Protein AF-A0A2K5EJM6-F1 (afdb_monomer_lite)

Secondary structure (DSSP, 8-state):
-EEEE-SSHHHHHHHHHHHHHHHHHHHHHTT--EEEEE--GGGSTTT-SEEEEEEEEETTTTEEEEEEEEEE-TTHHHHHHT-EEE-TTS-EEEPEEEEE-S--HHHHHHHHHHHSB-TTS-EEPPGGGHHHHSSSEE---SSPPPP--SSSSPPPPPPTTPPPPPPPPPTTPPPPP-----PPPP--

InterPro do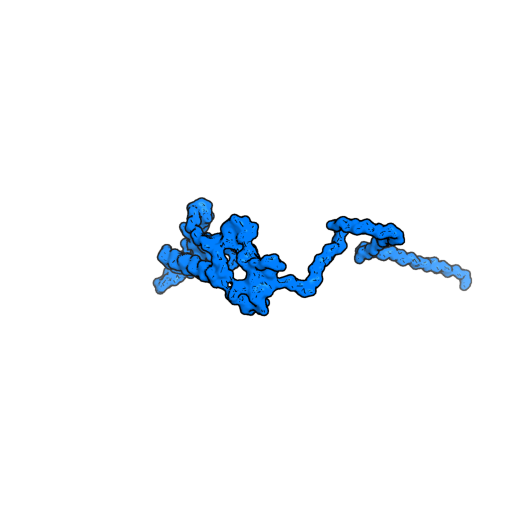mains:
  IPR002314 Aminoacyl-tRNA synthetase, class II (G/ P/ S/T) [PF00587] (10-116)
  IPR002317 Serine-tRNA ligase, type1 [PR00981] (33-46)
  IPR002317 Serine-tRNA ligase, type1 [PR00981] (50-66)
  IPR002317 Serine-tRNA ligase, type1 [PR00981] (68-84)
  IPR002317 Serine-tRNA ligase, type1 [PTHR11778] (1-141)
  IPR006195 Aminoacyl-tRNA synthetase, class II [PS50862] (1-126)
  IPR045864 Class II Aminoacyl-tRNA synthetase/Biotinyl protein ligase (BPL) and lipoyl protein ligase (LPL) [G3DSA:3.30.930.10] (1-144)
  IPR045864 Class II Aminoacyl-tRNA synthetase/Biotinyl protein ligase (BPL) and lipoyl protein ligase (LPL) [SSF55681] (5-138)

Structure (mmCIF, N/CA/C/O backbone):
data_AF-A0A2K5EJM6-F1
#
_entry.id   AF-A0A2K5EJM6-F1
#
loop_
_atom_site.group_PDB
_atom_site.id
_atom_site.type_symbol
_atom_site.label_atom_id
_atom_site.label_alt_id
_atom_site.label_comp_id
_atom_site.label_asym_id
_atom_site.label_entity_id
_atom_site.label_seq_id
_atom_site.pdbx_PDB_ins_code
_atom_site.Cartn_x
_atom_site.Cartn_y
_atom_site.Cartn_z
_atom_site.occupancy
_atom_site.B_iso_or_equiv
_atom_site.auth_seq_id
_atom_site.auth_comp_id
_atom_site.auth_asym_id
_atom_site.auth_atom_id
_atom_site.pdbx_PDB_model_num
ATOM 1 N N . MET A 1 1 ? -0.041 6.341 6.575 1.00 98.44 1 MET A N 1
ATOM 2 C CA . MET A 1 1 ? -1.229 7.049 7.084 1.00 98.44 1 MET A CA 1
ATOM 3 C C . MET A 1 1 ? -1.469 6.609 8.512 1.00 98.44 1 MET A C 1
ATOM 5 O O . MET A 1 1 ? -1.318 5.429 8.820 1.00 98.44 1 MET A O 1
ATOM 9 N N . PHE A 1 2 ? -1.760 7.559 9.389 1.00 98.62 2 PHE A N 1
ATOM 10 C CA . PHE A 1 2 ? -2.061 7.301 10.791 1.00 98.62 2 PHE A CA 1
ATOM 11 C C . PHE A 1 2 ? -3.133 8.292 11.224 1.00 98.62 2 PHE A C 1
ATOM 13 O O . PHE A 1 2 ? -3.035 9.473 10.899 1.00 98.62 2 PHE A O 1
ATOM 20 N N . GLY A 1 3 ? -4.149 7.798 11.916 1.00 98.31 3 GLY A N 1
ATOM 21 C CA . GLY A 1 3 ? -5.315 8.557 12.322 1.00 98.31 3 GLY A CA 1
ATOM 22 C C . GLY A 1 3 ? -5.616 8.344 13.797 1.00 98.31 3 GLY A C 1
ATOM 23 O O . GLY A 1 3 ? -5.518 7.228 14.311 1.00 98.31 3 GLY A O 1
ATOM 24 N N . VAL A 1 4 ? -5.990 9.432 14.462 1.00 98.38 4 VAL A N 1
ATOM 25 C CA . VAL A 1 4 ? -6.517 9.442 15.826 1.00 98.38 4 VAL A CA 1
ATOM 26 C C . VAL A 1 4 ? -7.913 10.033 15.735 1.00 98.38 4 VAL A C 1
ATOM 28 O O . VAL A 1 4 ? -8.078 11.120 15.186 1.00 98.38 4 VAL A O 1
ATOM 31 N N . THR A 1 5 ? -8.912 9.308 16.221 1.00 97.44 5 THR A N 1
ATOM 32 C CA . THR A 1 5 ? -10.316 9.715 16.106 1.00 97.44 5 THR A CA 1
ATOM 33 C C . THR A 1 5 ? -11.062 9.514 17.419 1.00 97.44 5 THR A C 1
ATOM 35 O O . THR A 1 5 ? -10.499 9.013 18.399 1.00 97.44 5 THR A O 1
ATOM 38 N N . GLY A 1 6 ? -12.323 9.945 17.438 1.00 90.56 6 GLY A N 1
ATOM 39 C CA . GLY A 1 6 ? -13.219 9.807 18.578 1.00 90.56 6 GLY A CA 1
ATOM 40 C C . GLY A 1 6 ? -13.368 8.356 19.065 1.00 90.56 6 GLY A C 1
ATOM 41 O O . GLY A 1 6 ? -12.891 7.412 18.434 1.00 90.56 6 GLY A O 1
ATOM 42 N N . PRO A 1 7 ? -14.053 8.157 20.198 1.00 81.69 7 PRO A N 1
ATOM 43 C CA . PRO A 1 7 ? -14.043 6.897 20.938 1.00 81.69 7 PRO A CA 1
ATOM 44 C C . PRO A 1 7 ? -14.982 5.843 20.338 1.00 81.69 7 PRO A C 1
ATOM 46 O O . PRO A 1 7 ? -14.993 4.700 20.782 1.00 81.69 7 PRO A O 1
ATOM 49 N N . GLY A 1 8 ? -15.844 6.214 19.390 1.00 89.94 8 GLY A N 1
ATOM 50 C CA . GLY A 1 8 ? -16.835 5.301 18.843 1.00 89.94 8 GLY A CA 1
ATOM 51 C C . GLY A 1 8 ? -16.253 4.395 17.762 1.00 89.94 8 GLY A C 1
ATOM 52 O O . GLY A 1 8 ? -15.329 4.747 17.022 1.00 89.94 8 GLY A O 1
ATOM 53 N N . LEU A 1 9 ? -16.823 3.192 17.665 1.00 96.38 9 LEU A N 1
ATOM 54 C CA . LEU A 1 9 ? -16.522 2.263 16.574 1.00 96.38 9 LEU A CA 1
ATOM 55 C C . LEU A 1 9 ? -16.943 2.828 15.217 1.00 96.38 9 LEU A C 1
ATOM 57 O O . LEU A 1 9 ? -16.313 2.508 14.216 1.00 96.38 9 LEU A O 1
ATOM 61 N N . GLU A 1 10 ? -17.976 3.669 15.177 1.00 97.62 10 GLU A N 1
ATOM 62 C CA . GLU A 1 10 ? -18.436 4.313 13.948 1.00 97.62 10 GLU A CA 1
ATOM 63 C C . GLU A 1 10 ? -17.338 5.193 13.341 1.00 97.62 10 GLU A C 1
ATOM 65 O O . GLU A 1 10 ? -16.970 4.994 12.185 1.00 97.62 10 GLU A O 1
ATOM 70 N N . GLN A 1 11 ? -16.743 6.090 14.134 1.00 97.31 11 GLN A N 1
ATOM 71 C CA . GLN A 1 11 ? -15.732 7.028 13.644 1.00 97.31 11 GLN A CA 1
ATOM 72 C C . GLN A 1 11 ? -14.454 6.309 13.202 1.00 97.31 11 GLN A C 1
ATOM 74 O O . GLN A 1 11 ? -13.885 6.635 12.162 1.00 97.31 11 GLN A O 1
ATOM 79 N N . SER A 1 12 ? -13.990 5.316 13.969 1.00 98.19 12 SER A N 1
ATOM 80 C CA . SER A 1 12 ? -12.780 4.571 13.602 1.00 98.19 12 SER A CA 1
ATOM 81 C C . SER A 1 12 ? -12.994 3.610 12.436 1.00 98.19 12 SER A C 1
ATOM 83 O O . SER A 1 12 ? -12.063 3.389 11.665 1.00 98.19 12 SER A O 1
ATOM 85 N N . SER A 1 13 ? -14.205 3.076 12.258 1.00 98.50 13 SER A N 1
ATOM 86 C CA . SER A 1 13 ? -14.537 2.267 11.080 1.00 98.50 13 SER A CA 1
ATOM 87 C C . SER A 1 13 ? -14.656 3.131 9.827 1.00 98.50 13 SER A C 1
ATOM 89 O O . SER A 1 13 ? -14.076 2.772 8.811 1.00 98.50 13 SER A O 1
ATOM 91 N N . GLN A 1 14 ? -15.306 4.297 9.904 1.00 98.50 14 GLN A N 1
ATOM 92 C CA . GLN A 1 14 ? -15.360 5.254 8.789 1.00 98.50 14 GLN A CA 1
ATOM 93 C C . GLN A 1 14 ? -13.957 5.704 8.362 1.00 98.50 14 GLN A C 1
ATOM 95 O O . GLN A 1 14 ? -13.653 5.711 7.174 1.00 98.50 14 GLN A O 1
ATOM 100 N N . LEU A 1 15 ? -13.075 5.995 9.323 1.00 98.69 15 LEU A N 1
ATOM 101 C CA . LEU A 1 15 ? -11.692 6.371 9.030 1.00 98.69 15 LEU A CA 1
ATOM 102 C C . LEU A 1 15 ? -10.876 5.218 8.419 1.00 98.69 15 LEU A C 1
ATOM 104 O O . LEU A 1 15 ? -9.991 5.456 7.600 1.00 98.69 15 LEU A O 1
ATOM 108 N N . LEU A 1 16 ? -11.155 3.966 8.801 1.00 98.81 16 LEU A N 1
ATOM 109 C CA . LEU A 1 16 ? -10.538 2.801 8.162 1.00 98.81 16 LEU A CA 1
ATOM 110 C C . LEU A 1 16 ? -10.981 2.669 6.699 1.00 98.81 16 LEU A C 1
ATOM 112 O O . LEU A 1 16 ? -10.129 2.430 5.846 1.00 98.81 16 LEU A O 1
ATOM 116 N N . GLU A 1 17 ? -12.273 2.844 6.416 1.00 98.69 17 GLU A N 1
ATOM 117 C CA . GLU A 1 17 ? -12.807 2.822 5.047 1.00 98.69 17 GLU A CA 1
ATOM 118 C C . GLU A 1 17 ? -12.232 3.964 4.195 1.00 98.69 17 GLU A C 1
ATOM 120 O O . GLU A 1 17 ? -11.842 3.737 3.053 1.00 98.69 17 GLU A O 1
ATOM 125 N N . GLU A 1 18 ? -12.085 5.167 4.760 1.00 98.81 18 GLU A N 1
ATOM 126 C CA . GLU A 1 18 ? -11.417 6.298 4.096 1.00 98.81 18 GLU A CA 1
ATOM 127 C C . GLU A 1 18 ? -9.947 5.980 3.778 1.00 98.81 18 GLU A C 1
ATOM 129 O O . GLU A 1 18 ? -9.464 6.198 2.669 1.00 98.81 18 GLU A O 1
ATOM 134 N N . PHE A 1 19 ? -9.206 5.411 4.731 1.00 98.88 19 PHE A N 1
ATOM 135 C CA . PHE A 1 19 ? -7.817 5.021 4.481 1.00 98.88 19 PHE A CA 1
ATOM 136 C C . PHE A 1 19 ? -7.708 3.918 3.427 1.00 98.88 19 PHE A C 1
ATOM 138 O O . PHE A 1 19 ? -6.771 3.938 2.626 1.00 98.88 19 PHE A O 1
ATOM 145 N N . LEU A 1 20 ? -8.644 2.970 3.416 1.00 98.81 20 LEU A N 1
ATOM 146 C CA . LEU A 1 20 ? -8.704 1.928 2.400 1.00 98.81 20 LEU A CA 1
ATOM 147 C C . LEU A 1 20 ? -9.007 2.521 1.016 1.00 98.81 20 LEU A C 1
ATOM 149 O O . LEU A 1 20 ? -8.331 2.161 0.050 1.00 98.81 20 LEU A O 1
ATOM 153 N N . SER A 1 21 ? -9.953 3.460 0.911 1.00 98.81 21 SER A N 1
ATOM 154 C CA . SER A 1 21 ? -10.275 4.109 -0.364 1.00 98.81 21 SER A CA 1
ATOM 155 C C . SER A 1 21 ? -9.079 4.883 -0.916 1.00 98.81 21 SER A C 1
ATOM 157 O O . SER A 1 21 ? -8.743 4.714 -2.085 1.00 98.81 21 SER A O 1
ATOM 159 N N . LEU A 1 22 ? -8.347 5.613 -0.068 1.00 98.81 22 LEU A N 1
ATOM 160 C CA . LEU A 1 22 ? -7.114 6.305 -0.463 1.00 98.81 22 LEU A CA 1
ATOM 161 C C . LEU A 1 22 ? -6.033 5.337 -0.971 1.00 98.81 22 LEU A C 1
ATOM 163 O O . LEU A 1 22 ? -5.337 5.634 -1.942 1.00 98.81 22 LEU A O 1
ATOM 167 N N . GLN A 1 23 ? -5.880 4.159 -0.354 1.00 98.81 23 GLN A N 1
ATOM 168 C CA . GLN A 1 23 ? -4.957 3.134 -0.862 1.00 98.81 23 GLN A CA 1
ATOM 169 C C . GLN A 1 23 ? -5.371 2.639 -2.250 1.00 98.81 23 GLN A C 1
ATOM 171 O O . GLN A 1 23 ? -4.523 2.488 -3.133 1.00 98.81 23 GLN A O 1
ATOM 176 N N . MET A 1 24 ? -6.666 2.388 -2.445 1.00 98.75 24 MET A N 1
ATOM 177 C CA . MET A 1 24 ? -7.208 1.960 -3.733 1.00 98.75 24 MET A CA 1
ATOM 178 C C . MET A 1 24 ? -7.034 3.040 -4.803 1.00 98.75 24 MET A C 1
ATOM 180 O O . MET A 1 24 ? -6.647 2.710 -5.923 1.00 98.75 24 MET A O 1
ATOM 184 N N . GLU A 1 25 ? -7.265 4.309 -4.467 1.00 98.75 25 GLU A N 1
ATOM 185 C CA . GLU A 1 25 ? -7.045 5.457 -5.353 1.00 98.75 25 GLU A CA 1
ATOM 186 C C . GLU A 1 25 ? -5.583 5.530 -5.800 1.00 98.75 25 GLU A C 1
ATOM 188 O O . GLU A 1 25 ? -5.318 5.470 -7.000 1.00 98.75 25 GLU A O 1
ATOM 193 N N . ILE A 1 26 ? -4.628 5.511 -4.861 1.00 98.62 26 ILE A N 1
ATOM 194 C CA . ILE A 1 26 ? -3.186 5.527 -5.169 1.00 98.62 26 ILE A CA 1
ATOM 195 C C . ILE A 1 26 ? -2.815 4.396 -6.138 1.00 98.62 26 ILE A C 1
ATOM 197 O O . ILE A 1 26 ? -2.137 4.621 -7.140 1.00 98.62 26 ILE A O 1
ATOM 201 N N . LEU A 1 27 ? -3.241 3.161 -5.859 1.00 98.69 27 LEU A N 1
ATOM 202 C CA . LEU A 1 27 ? -2.894 2.009 -6.699 1.00 98.69 27 LEU A CA 1
ATOM 203 C C . LEU A 1 27 ? -3.577 2.059 -8.074 1.00 98.69 27 LEU A C 1
ATOM 205 O O . LEU A 1 27 ? -2.985 1.622 -9.065 1.00 98.69 27 LEU A O 1
ATOM 209 N N . THR A 1 28 ? -4.786 2.618 -8.139 1.00 98.69 28 THR A N 1
ATOM 210 C CA . THR A 1 28 ? -5.533 2.824 -9.388 1.00 98.69 28 THR A CA 1
ATOM 211 C C . THR A 1 28 ? -4.864 3.884 -10.257 1.00 98.69 28 THR A C 1
ATOM 213 O O . THR A 1 28 ? -4.663 3.655 -11.448 1.00 98.69 28 THR A O 1
ATOM 216 N N . GLU A 1 29 ? -4.447 5.009 -9.674 1.00 98.44 29 GLU A N 1
ATOM 217 C CA . GLU A 1 29 ? -3.727 6.079 -10.378 1.00 98.44 29 GLU A CA 1
ATOM 218 C C . GLU A 1 29 ? -2.352 5.626 -10.889 1.00 98.44 29 GLU A C 1
ATOM 220 O O . GLU A 1 29 ? -1.897 6.058 -11.951 1.00 98.44 29 GLU A O 1
ATOM 225 N N . LEU A 1 30 ? -1.707 4.699 -10.174 1.00 98.62 30 LEU A N 1
ATOM 226 C CA . LEU A 1 30 ? -0.485 4.029 -10.628 1.00 98.62 30 LEU A CA 1
ATOM 227 C C . LEU A 1 30 ? -0.728 2.996 -11.743 1.00 98.62 30 LEU A C 1
ATOM 229 O O . LEU A 1 30 ? 0.238 2.450 -12.280 1.00 98.62 30 LEU A O 1
ATOM 233 N N . GLY A 1 31 ? -1.986 2.718 -12.097 1.00 98.38 31 GLY A N 1
ATOM 234 C CA . GLY A 1 31 ? -2.356 1.767 -13.145 1.00 98.38 31 GLY A CA 1
ATOM 235 C C . GLY A 1 31 ? -2.062 0.310 -12.784 1.00 98.38 31 GLY A C 1
ATOM 236 O O . GLY A 1 31 ? -1.815 -0.505 -13.674 1.00 98.38 31 GLY A O 1
ATOM 237 N N . LEU A 1 32 ? -2.039 -0.032 -11.492 1.00 98.62 32 LEU A N 1
ATOM 238 C CA . LEU A 1 32 ? -1.740 -1.389 -11.039 1.00 98.62 32 LEU A CA 1
ATOM 239 C C . LEU A 1 32 ? -3.003 -2.252 -10.989 1.00 98.62 32 LEU A C 1
ATOM 241 O O . LEU A 1 32 ? -4.073 -1.810 -10.583 1.00 98.62 32 LEU A O 1
ATOM 245 N N . HIS A 1 33 ? -2.862 -3.528 -11.344 1.00 98.69 33 HIS A N 1
ATOM 246 C CA . HIS A 1 33 ? -3.899 -4.521 -11.087 1.00 98.69 33 HIS A CA 1
ATOM 247 C C . HIS A 1 33 ? -3.768 -5.031 -9.649 1.00 98.69 33 HIS A C 1
ATOM 249 O O . HIS A 1 33 ? -2.712 -5.540 -9.272 1.00 98.69 33 HIS A O 1
ATOM 255 N N . PHE A 1 34 ? -4.823 -4.912 -8.845 1.00 98.81 34 PHE A N 1
ATOM 256 C CA . PHE A 1 34 ? -4.805 -5.308 -7.438 1.00 98.81 34 PHE A CA 1
ATOM 257 C C . PHE A 1 34 ? -6.127 -5.933 -6.982 1.00 98.81 34 PHE A C 1
ATOM 259 O O . PHE A 1 34 ? -7.138 -5.877 -7.685 1.00 98.81 34 PHE A O 1
ATOM 266 N N . ARG A 1 35 ? -6.105 -6.536 -5.791 1.00 98.75 35 ARG A N 1
ATOM 267 C CA . ARG A 1 35 ? -7.277 -7.076 -5.091 1.00 98.75 35 ARG A CA 1
ATOM 268 C C . ARG A 1 35 ? -7.265 -6.663 -3.623 1.00 98.75 35 ARG A C 1
ATOM 270 O O . ARG A 1 35 ? -6.202 -6.640 -3.008 1.00 98.75 35 ARG A O 1
ATOM 277 N N . VAL A 1 36 ? -8.444 -6.376 -3.081 1.00 98.81 36 VAL A N 1
ATOM 278 C CA . VAL A 1 36 ? -8.648 -6.061 -1.661 1.00 98.81 36 VAL A CA 1
ATOM 279 C C . VAL A 1 36 ? -9.024 -7.339 -0.917 1.00 98.81 36 VAL A C 1
ATOM 281 O O . VAL A 1 36 ? -9.826 -8.133 -1.415 1.00 98.81 36 VAL A O 1
ATOM 284 N N . LEU A 1 37 ? -8.438 -7.539 0.259 1.00 98.75 37 LEU A N 1
ATOM 285 C CA . LEU A 1 37 ? -8.654 -8.696 1.118 1.00 98.75 37 LEU A CA 1
ATOM 286 C C . LEU A 1 37 ? -9.131 -8.245 2.496 1.00 98.75 37 LEU A C 1
ATOM 288 O O . LEU A 1 37 ? -8.527 -7.373 3.116 1.00 98.75 37 LEU A O 1
ATOM 292 N N . ASP A 1 38 ? -10.186 -8.889 2.982 1.00 98.75 38 ASP A N 1
ATOM 293 C CA . ASP A 1 38 ? -10.604 -8.819 4.377 1.00 98.75 38 ASP A CA 1
ATOM 294 C C . ASP A 1 38 ? -9.914 -9.938 5.160 1.00 98.75 38 ASP A C 1
ATOM 296 O O . ASP A 1 38 ? -10.097 -11.123 4.857 1.00 98.75 38 ASP A O 1
ATOM 300 N N . MET A 1 39 ? -9.056 -9.568 6.110 1.00 98.69 39 MET A N 1
ATOM 301 C CA . MET A 1 39 ? -8.110 -10.512 6.698 1.00 98.69 39 MET A CA 1
ATOM 302 C C . MET A 1 39 ? -8.772 -11.411 7.753 1.00 98.69 39 MET A C 1
ATOM 304 O O . MET A 1 39 ? -9.543 -10.930 8.588 1.00 98.69 39 MET A O 1
ATOM 308 N N . PRO A 1 40 ? -8.460 -12.723 7.768 1.00 98.56 40 PRO A N 1
ATOM 309 C CA . PRO A 1 40 ? -9.032 -13.649 8.736 1.00 98.56 40 PRO A CA 1
ATOM 310 C C . PRO A 1 40 ? -8.502 -13.377 10.146 1.00 98.56 40 PRO A C 1
ATOM 312 O O . PRO A 1 40 ? -7.442 -12.784 10.339 1.00 98.56 40 PRO A O 1
ATOM 315 N N . THR A 1 41 ? -9.201 -13.908 11.149 1.00 98.19 41 THR A N 1
ATOM 316 C CA . THR A 1 41 ? -8.881 -13.717 12.576 1.00 98.19 41 THR A CA 1
ATOM 317 C C . THR A 1 41 ? -7.437 -14.072 12.947 1.00 98.19 41 THR A C 1
ATOM 319 O O . THR A 1 41 ? -6.853 -13.435 13.817 1.00 98.19 41 THR A O 1
ATOM 322 N N . GLN A 1 42 ? -6.843 -15.058 12.272 1.00 98.38 42 GLN A N 1
ATOM 323 C CA . GLN A 1 42 ? -5.467 -15.520 12.494 1.00 98.38 42 GLN A CA 1
ATOM 324 C C . GLN A 1 42 ? -4.402 -14.517 12.013 1.00 98.38 42 GLN A C 1
ATOM 326 O O . GLN A 1 42 ? -3.275 -14.557 12.497 1.00 98.38 42 GLN A O 1
ATOM 331 N N . GLU A 1 43 ? -4.765 -13.598 11.115 1.00 98.31 43 GLU A N 1
ATOM 332 C CA . GLU A 1 43 ? -3.867 -12.621 10.479 1.00 98.31 43 GLU A CA 1
ATOM 333 C C . GLU A 1 43 ? -4.081 -11.184 10.993 1.00 98.31 43 GLU A C 1
ATOM 335 O O . GLU A 1 43 ? -3.450 -10.241 10.512 1.00 98.31 43 GLU A O 1
ATOM 340 N N . LEU A 1 44 ? -4.954 -10.987 11.989 1.00 97.75 44 LEU A N 1
ATOM 341 C CA . LEU A 1 44 ? -5.166 -9.673 12.615 1.00 97.75 44 LEU A CA 1
ATOM 342 C C . LEU A 1 44 ? -3.982 -9.246 13.499 1.00 97.75 44 LEU A C 1
ATOM 344 O O . LEU A 1 44 ? -3.752 -8.058 13.731 1.00 97.75 44 LEU A O 1
ATOM 348 N N . GLY A 1 45 ? -3.212 -10.213 13.999 1.00 97.00 45 GLY A N 1
ATOM 349 C CA . GLY A 1 45 ? -2.209 -9.969 15.028 1.00 97.00 45 GL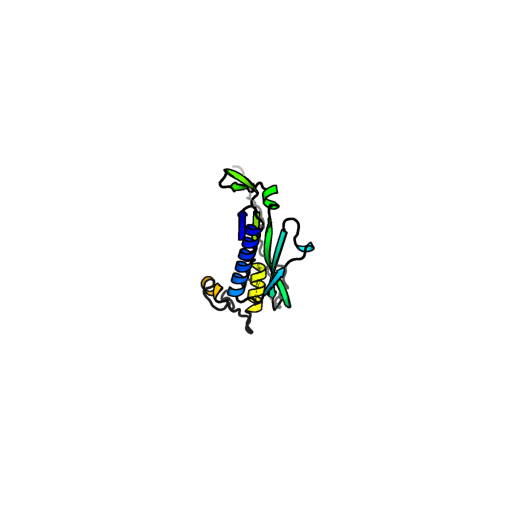Y A CA 1
ATOM 350 C C . GLY A 1 45 ? -2.843 -9.562 16.363 1.00 97.00 45 GLY A C 1
ATOM 351 O O . GLY A 1 45 ? -4.009 -9.833 16.632 1.00 97.00 45 GLY A O 1
ATOM 352 N N . LEU A 1 46 ? -2.053 -8.930 17.234 1.00 97.69 46 LEU A N 1
ATOM 353 C CA . LEU A 1 46 ? -2.519 -8.511 18.562 1.00 97.69 46 LEU A CA 1
ATOM 354 C C . LEU A 1 46 ? -3.378 -7.233 18.577 1.00 97.69 46 LEU A C 1
ATOM 356 O O . LEU A 1 46 ? -4.331 -7.205 19.352 1.00 97.69 46 LEU A O 1
ATOM 360 N N . PRO A 1 47 ? -3.046 -6.158 17.829 1.00 97.75 47 PRO A N 1
ATOM 361 C CA . PRO A 1 47 ? -3.707 -4.873 18.037 1.00 97.75 47 PRO A CA 1
ATOM 362 C C . PRO A 1 47 ? -4.944 -4.643 17.161 1.00 97.75 47 PRO A C 1
ATOM 364 O O . PRO A 1 47 ? -5.711 -3.740 17.475 1.00 97.75 47 PRO A O 1
ATOM 367 N N . ALA A 1 48 ? -5.123 -5.375 16.056 1.00 98.44 48 ALA A N 1
ATOM 368 C CA . ALA A 1 48 ? -6.149 -5.044 15.072 1.00 98.44 48 ALA A CA 1
ATOM 369 C C . ALA A 1 48 ? -7.516 -5.636 15.439 1.00 98.44 48 ALA A C 1
ATOM 371 O O . ALA A 1 48 ? -7.659 -6.840 15.638 1.00 98.44 48 ALA A O 1
ATOM 372 N N . TYR A 1 49 ? -8.534 -4.780 15.452 1.00 98.31 49 TYR A N 1
ATOM 373 C CA . TYR A 1 49 ? -9.942 -5.167 15.507 1.00 98.31 49 TYR A CA 1
ATOM 374 C C . TYR A 1 49 ? -10.465 -5.581 14.122 1.00 98.31 49 TYR A C 1
ATOM 376 O O . TYR A 1 49 ? -11.184 -6.568 13.990 1.00 98.31 49 TYR A O 1
ATOM 384 N N . ARG A 1 50 ? -10.070 -4.843 13.075 1.00 98.62 50 ARG A N 1
ATOM 385 C CA . ARG A 1 50 ? -10.337 -5.162 11.664 1.00 98.62 50 ARG A CA 1
ATOM 386 C C . ARG A 1 50 ? -9.129 -4.775 10.821 1.00 98.62 50 ARG A C 1
ATOM 388 O O . ARG A 1 50 ? -8.508 -3.744 11.096 1.00 98.62 50 ARG A O 1
ATOM 395 N N . LYS A 1 51 ? -8.805 -5.590 9.815 1.00 98.81 51 LYS A N 1
ATOM 396 C CA . LYS A 1 51 ? -7.655 -5.390 8.933 1.00 98.81 51 LYS A CA 1
ATOM 397 C C . LYS A 1 51 ? -8.021 -5.688 7.485 1.00 98.81 51 LYS A C 1
ATOM 399 O O . LYS A 1 51 ? -8.587 -6.740 7.201 1.00 98.81 51 LYS A O 1
ATOM 404 N N . PHE A 1 52 ? -7.638 -4.777 6.600 1.00 98.88 52 PHE A N 1
ATOM 405 C CA . PHE A 1 52 ? -7.719 -4.947 5.158 1.00 98.88 52 PHE A CA 1
ATOM 406 C C . PHE A 1 52 ? -6.320 -4.898 4.564 1.00 98.88 52 PHE A C 1
ATOM 408 O O . PHE A 1 52 ? -5.543 -4.002 4.898 1.00 98.88 52 PHE A O 1
ATOM 415 N N . ASP A 1 53 ? -6.022 -5.828 3.665 1.00 98.75 53 ASP A N 1
ATOM 416 C CA . ASP A 1 53 ? -4.787 -5.812 2.886 1.00 98.75 53 ASP A CA 1
ATOM 417 C C . ASP A 1 53 ? -5.113 -5.611 1.409 1.00 98.75 53 ASP A C 1
ATOM 419 O O . ASP A 1 53 ? -6.146 -6.070 0.916 1.00 98.75 53 ASP A O 1
ATOM 423 N N . ILE A 1 54 ? -4.210 -4.952 0.685 1.00 98.81 54 ILE A N 1
ATOM 424 C CA . ILE A 1 54 ? -4.268 -4.902 -0.775 1.00 98.81 54 ILE A CA 1
ATOM 425 C C . ILE A 1 54 ? -3.056 -5.619 -1.334 1.00 98.81 54 ILE A C 1
ATOM 427 O O . ILE A 1 54 ? -1.909 -5.318 -0.991 1.00 98.81 54 ILE A O 1
ATOM 431 N N . GLU A 1 55 ? -3.310 -6.549 -2.246 1.00 98.88 55 GLU A N 1
ATOM 432 C CA . GLU A 1 55 ? -2.262 -7.217 -2.999 1.00 98.88 55 GLU A CA 1
ATOM 433 C C . GLU A 1 55 ? -2.264 -6.753 -4.450 1.00 98.88 55 GLU A C 1
ATOM 435 O O . GLU A 1 55 ? -3.301 -6.778 -5.113 1.00 98.88 55 GLU A O 1
ATOM 440 N N . ALA A 1 56 ? -1.089 -6.391 -4.962 1.00 98.81 56 ALA A N 1
ATOM 441 C CA . ALA A 1 56 ? -0.893 -6.064 -6.368 1.00 98.81 56 ALA A CA 1
ATOM 442 C C . ALA A 1 56 ? -0.405 -7.293 -7.142 1.00 98.81 56 ALA A C 1
ATOM 444 O O . ALA A 1 56 ? 0.370 -8.106 -6.628 1.00 98.81 56 ALA A O 1
ATOM 445 N N . TRP A 1 57 ? -0.853 -7.428 -8.385 1.00 98.81 57 TRP A N 1
ATOM 446 C CA . TRP A 1 57 ? -0.356 -8.428 -9.317 1.00 98.81 57 TRP A CA 1
ATOM 447 C C . TRP A 1 57 ? 1.085 -8.105 -9.728 1.00 98.81 57 TRP A C 1
ATOM 449 O O . TRP A 1 57 ? 1.408 -6.967 -10.066 1.00 98.81 57 TRP A O 1
ATOM 459 N N . MET A 1 58 ? 1.950 -9.117 -9.705 1.00 98.62 58 MET A N 1
ATOM 460 C CA . MET A 1 58 ? 3.366 -9.007 -10.055 1.00 98.62 58 MET A CA 1
ATOM 461 C C . MET A 1 58 ? 3.667 -10.031 -11.165 1.00 98.62 58 MET A C 1
ATOM 463 O O . MET A 1 58 ? 3.828 -11.218 -10.855 1.00 98.62 58 MET A O 1
ATOM 467 N N . PRO A 1 59 ? 3.658 -9.629 -12.456 1.00 98.44 59 PRO A N 1
ATOM 468 C CA . PRO A 1 59 ? 3.765 -10.550 -13.592 1.00 98.44 59 PRO A CA 1
ATOM 469 C C . PRO A 1 59 ? 5.006 -11.449 -13.595 1.00 98.44 59 PRO A C 1
ATOM 471 O O . PRO A 1 59 ? 4.887 -12.647 -13.841 1.00 98.44 59 PRO A O 1
ATOM 474 N N . GLY A 1 60 ? 6.183 -10.893 -13.306 1.00 97.69 60 GLY A N 1
ATOM 475 C CA . GLY A 1 60 ? 7.445 -11.636 -13.239 1.00 97.69 60 GLY A CA 1
ATOM 476 C C . GLY A 1 60 ? 7.492 -12.580 -12.038 1.00 97.69 60 GLY A C 1
ATOM 477 O O . GLY A 1 60 ? 8.005 -13.695 -12.141 1.00 97.69 60 GLY A O 1
ATOM 478 N N . ARG A 1 61 ? 6.877 -12.183 -10.918 1.00 97.44 61 ARG A N 1
ATOM 479 C CA . ARG A 1 61 ? 6.666 -13.062 -9.756 1.00 97.44 61 ARG A CA 1
ATOM 480 C C . ARG A 1 61 ? 5.592 -14.135 -9.997 1.00 97.44 61 ARG A C 1
ATOM 482 O O . ARG A 1 61 ? 5.594 -15.149 -9.297 1.00 97.44 61 ARG A O 1
ATOM 489 N N . GLY A 1 62 ? 4.661 -13.905 -10.924 1.00 98.00 62 GLY A N 1
ATOM 490 C CA . GLY A 1 62 ? 3.567 -14.813 -11.285 1.00 98.00 62 GLY A CA 1
ATOM 491 C C . GLY A 1 62 ? 2.462 -14.951 -10.231 1.00 98.00 62 GLY A C 1
ATOM 492 O O . GLY A 1 62 ? 1.757 -15.959 -10.213 1.00 98.00 62 GLY A O 1
ATOM 493 N N . ARG A 1 63 ? 2.328 -13.989 -9.309 1.00 98.44 63 ARG A N 1
ATOM 494 C CA . ARG A 1 63 ? 1.300 -14.003 -8.252 1.00 98.44 63 ARG A CA 1
ATOM 495 C C . ARG A 1 63 ? 1.018 -12.608 -7.707 1.00 98.44 63 ARG A C 1
ATOM 497 O O . ARG A 1 63 ? 1.822 -11.696 -7.873 1.00 98.44 63 ARG A O 1
ATOM 504 N N . PHE A 1 64 ? -0.093 -12.487 -6.988 1.00 98.75 64 PHE A N 1
ATOM 505 C CA . PHE A 1 64 ? -0.359 -11.343 -6.124 1.00 98.75 64 PHE A CA 1
ATOM 506 C C . PHE A 1 64 ? 0.636 -11.292 -4.954 1.00 98.75 64 PHE A C 1
ATOM 508 O O . PHE A 1 64 ? 1.094 -12.330 -4.458 1.00 98.75 64 PHE A O 1
ATOM 515 N N . GLY A 1 65 ? 0.993 -10.080 -4.536 1.00 98.25 65 GLY A N 1
ATOM 516 C CA . GLY A 1 65 ? 1.748 -9.827 -3.315 1.00 98.25 65 GLY A CA 1
ATOM 517 C C . GLY A 1 65 ? 1.243 -8.573 -2.613 1.00 98.25 65 GLY A C 1
ATOM 518 O O . GLY A 1 65 ? 1.029 -7.550 -3.258 1.00 98.25 65 GLY A O 1
ATOM 519 N N . GLU A 1 66 ? 1.063 -8.662 -1.297 1.00 98.56 66 GLU A N 1
ATOM 520 C CA . GLU A 1 66 ? 0.643 -7.554 -0.429 1.00 98.56 66 GLU A CA 1
ATOM 521 C C . GLU A 1 66 ? 1.519 -6.313 -0.645 1.00 98.56 66 GLU A C 1
ATOM 523 O O . GLU A 1 66 ? 2.740 -6.380 -0.525 1.00 98.56 66 GLU A O 1
ATOM 528 N N . VAL A 1 67 ? 0.910 -5.173 -0.946 1.00 98.62 67 VAL A N 1
ATOM 529 C CA . VAL A 1 67 ? 1.589 -3.874 -1.096 1.00 98.62 67 VAL A CA 1
ATOM 530 C C . VAL A 1 67 ? 1.185 -2.885 -0.010 1.00 98.62 67 VAL A C 1
ATOM 532 O O . VAL A 1 67 ? 1.951 -1.965 0.282 1.00 98.62 67 VAL A O 1
ATOM 535 N N . THR A 1 68 ? 0.019 -3.081 0.604 1.00 98.69 68 THR A N 1
ATOM 536 C CA . THR A 1 68 ? -0.477 -2.249 1.694 1.00 98.69 68 THR A CA 1
ATOM 537 C C . THR A 1 68 ? -1.266 -3.079 2.702 1.00 98.69 68 THR A C 1
ATOM 539 O O . THR A 1 68 ? -1.872 -4.092 2.360 1.00 98.69 68 THR A O 1
ATOM 542 N N . SER A 1 69 ? -1.299 -2.581 3.935 1.00 98.56 69 SER A N 1
ATOM 543 C CA . SER A 1 69 ? -2.225 -2.998 4.987 1.00 98.56 69 SER A CA 1
ATOM 544 C C . SER A 1 69 ? -2.886 -1.770 5.612 1.00 98.56 69 SER A C 1
ATOM 546 O O . SER A 1 69 ? -2.302 -0.676 5.612 1.00 98.56 69 SER A O 1
ATOM 548 N N . ALA A 1 70 ? -4.105 -1.940 6.112 1.00 98.81 70 ALA A N 1
ATOM 549 C CA . ALA A 1 70 ? -4.891 -0.955 6.845 1.00 98.81 70 ALA A CA 1
ATOM 550 C C . ALA A 1 70 ? -5.547 -1.633 8.053 1.00 98.81 70 ALA A C 1
ATOM 552 O O . ALA A 1 70 ? -6.061 -2.744 7.945 1.00 98.81 70 ALA A O 1
ATOM 553 N N . SER A 1 71 ? -5.489 -1.018 9.231 1.00 98.75 71 SER A N 1
ATOM 554 C CA . SER A 1 71 ? -5.949 -1.623 10.484 1.00 98.75 71 SER A CA 1
ATOM 555 C C . SER A 1 71 ? -6.596 -0.600 11.407 1.00 98.75 71 SER A C 1
ATOM 557 O O . SER A 1 71 ? -6.011 0.445 11.705 1.00 98.75 71 SER A O 1
ATOM 559 N N . ASN A 1 72 ? -7.780 -0.946 11.911 1.00 98.75 72 ASN A N 1
ATOM 560 C CA . ASN A 1 72 ? -8.412 -0.264 13.035 1.00 98.75 72 ASN A CA 1
ATOM 561 C C . ASN A 1 72 ? -7.998 -0.977 14.324 1.00 98.75 72 ASN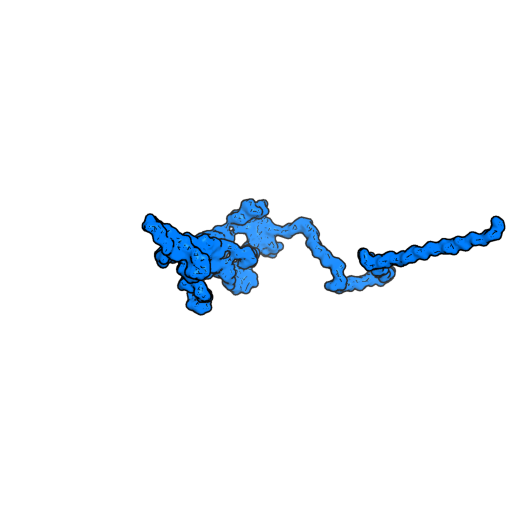 A C 1
ATOM 563 O O . ASN A 1 72 ? -8.264 -2.169 14.482 1.00 98.75 72 ASN A O 1
ATOM 567 N N . CYS A 1 73 ? -7.342 -0.255 15.229 1.00 98.56 73 CYS A N 1
ATOM 568 C CA . CYS A 1 73 ? -6.847 -0.788 16.496 1.00 98.56 73 CYS A CA 1
ATOM 569 C C . CYS A 1 73 ? -7.730 -0.406 17.691 1.00 98.56 73 CYS A C 1
ATOM 571 O O . CYS A 1 73 ? -7.324 -0.649 18.829 1.00 98.56 73 CYS A O 1
ATOM 573 N N . THR A 1 74 ? -8.880 0.235 17.439 1.00 98.44 74 THR A N 1
ATOM 574 C CA . THR A 1 74 ? -9.776 0.791 18.463 1.00 98.44 74 THR A CA 1
ATOM 575 C C . THR A 1 74 ? -8.965 1.487 19.560 1.00 98.44 74 THR A C 1
ATOM 577 O O . THR A 1 74 ? -8.063 2.271 19.260 1.00 98.44 74 THR A O 1
ATOM 580 N N . ASP A 1 75 ? -9.243 1.201 20.826 1.00 98.12 75 ASP A N 1
ATOM 581 C CA . ASP A 1 75 ? -8.529 1.724 21.978 1.00 98.12 75 ASP A CA 1
ATOM 582 C C . ASP A 1 75 ? -7.352 0.837 22.441 1.00 98.12 75 ASP A C 1
ATOM 584 O O . ASP A 1 75 ? -6.736 1.110 23.475 1.00 98.12 75 ASP A O 1
ATOM 588 N N . PHE A 1 76 ? -6.980 -0.214 21.695 1.00 98.38 76 PHE A N 1
ATOM 589 C CA . PHE A 1 76 ? -5.924 -1.148 22.112 1.00 98.38 76 PHE A CA 1
ATOM 590 C C . PHE A 1 76 ? -4.585 -0.435 22.330 1.00 98.38 76 PHE A C 1
ATOM 592 O O . PHE A 1 76 ? -3.903 -0.642 23.340 1.00 98.38 76 PHE A O 1
ATOM 599 N N . GLN A 1 77 ? -4.189 0.392 21.359 1.00 9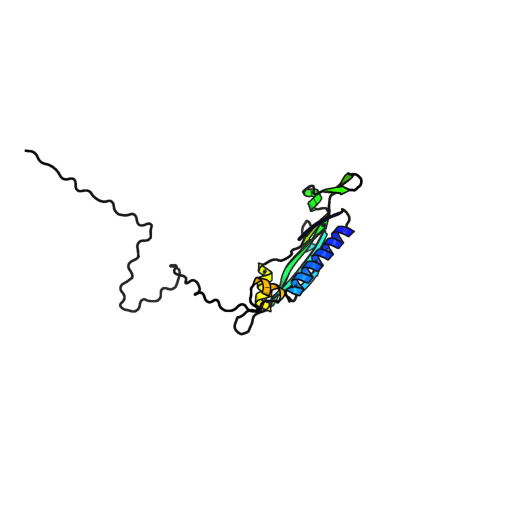8.31 77 GLN A N 1
ATOM 600 C CA . GLN A 1 77 ? -2.931 1.139 21.407 1.00 98.31 77 GLN A CA 1
ATOM 601 C C . GLN A 1 77 ? -3.041 2.335 22.353 1.00 98.31 77 GLN A C 1
ATOM 603 O O . GLN A 1 77 ? -2.130 2.577 23.147 1.00 98.31 77 GLN A O 1
ATOM 608 N N . SER A 1 78 ? -4.160 3.059 22.309 1.00 98.12 78 SER A N 1
ATOM 609 C CA . SER A 1 78 ? -4.358 4.258 23.120 1.00 98.12 78 SER A CA 1
ATOM 610 C C . SER A 1 78 ? -4.391 3.955 24.614 1.00 98.12 78 SER A C 1
ATOM 612 O O . SER A 1 78 ? -3.786 4.702 25.377 1.00 98.12 78 SER A O 1
ATOM 614 N N . ARG A 1 79 ? -4.962 2.821 25.041 1.00 98.00 79 ARG A N 1
ATOM 615 C CA . ARG A 1 79 ? -4.906 2.365 26.443 1.00 98.00 79 ARG A CA 1
ATOM 616 C C . ARG A 1 79 ? -3.496 2.065 26.937 1.00 98.00 79 ARG A C 1
ATOM 618 O O . ARG A 1 79 ? -3.214 2.229 28.117 1.00 98.00 79 ARG A O 1
ATOM 625 N N . ARG A 1 80 ? -2.609 1.612 26.051 1.00 98.50 80 ARG A N 1
ATOM 626 C CA . ARG A 1 80 ? -1.215 1.281 26.391 1.00 98.50 80 ARG A CA 1
ATOM 627 C C . ARG A 1 80 ? -0.312 2.510 26.412 1.00 98.50 80 ARG A C 1
ATOM 629 O O . ARG A 1 80 ? 0.639 2.554 27.183 1.00 98.50 80 ARG A O 1
ATOM 636 N N . LEU A 1 81 ? -0.604 3.485 25.554 1.00 98.44 81 LEU A N 1
ATOM 637 C CA . LEU A 1 81 ? 0.217 4.681 25.351 1.00 98.44 81 LEU A CA 1
ATOM 638 C C . LEU A 1 81 ? -0.392 5.955 25.949 1.00 98.44 81 LEU A C 1
ATOM 640 O O . LEU A 1 81 ? 0.221 7.010 25.856 1.00 98.44 81 LEU A O 1
ATOM 644 N N . HIS A 1 82 ? -1.567 5.860 26.573 1.00 98.06 82 HIS A N 1
ATOM 645 C CA . HIS A 1 82 ? -2.328 6.987 27.118 1.00 98.06 82 HIS A CA 1
ATOM 646 C C . HIS A 1 82 ? -2.646 8.069 26.068 1.00 98.06 82 HIS A C 1
ATOM 648 O O . HIS A 1 82 ? -2.499 9.262 26.319 1.00 98.06 82 HIS A O 1
ATOM 654 N N . ILE A 1 83 ? -3.090 7.648 24.876 1.00 98.12 83 ILE A N 1
ATOM 655 C CA . ILE A 1 83 ? -3.537 8.565 23.813 1.00 98.12 83 ILE A CA 1
ATOM 656 C C . ILE A 1 83 ? -4.996 8.948 24.086 1.00 98.12 83 ILE A C 1
ATOM 658 O O . ILE A 1 83 ? -5.914 8.160 23.848 1.00 98.12 83 ILE A O 1
ATOM 662 N N . MET A 1 84 ? -5.200 10.157 24.597 1.00 97.38 84 MET A N 1
ATOM 663 C CA . MET A 1 84 ? -6.507 10.664 25.017 1.00 97.38 84 MET A CA 1
ATOM 664 C C . MET A 1 84 ? -6.994 11.774 24.085 1.00 97.38 84 MET A C 1
ATOM 666 O O . MET A 1 84 ? -6.188 12.469 23.468 1.00 97.38 84 MET A O 1
ATOM 670 N N . PHE A 1 85 ? -8.303 11.998 24.056 1.00 94.94 85 PHE A N 1
ATOM 671 C CA . PHE A 1 85 ? -8.899 13.239 23.571 1.00 94.94 85 PHE A CA 1
ATOM 672 C C . PHE A 1 85 ? -9.806 13.825 24.661 1.00 94.94 85 PHE A C 1
ATOM 674 O O . PHE A 1 85 ? -10.262 13.113 25.561 1.00 94.94 85 PHE A O 1
ATOM 681 N N . GLN A 1 86 ? -10.028 15.134 24.600 1.00 96.06 86 GLN A N 1
ATOM 682 C CA . GLN A 1 86 ? -10.912 15.838 25.520 1.00 96.06 86 GLN A CA 1
ATOM 683 C C . GLN A 1 86 ? -12.277 16.027 24.860 1.00 96.06 86 GLN A C 1
ATOM 685 O O . GLN A 1 86 ? -12.361 16.484 23.722 1.00 96.06 86 GLN A O 1
ATOM 690 N N . THR A 1 87 ? -13.339 15.652 25.565 1.00 93.88 87 THR A N 1
ATOM 691 C CA . THR A 1 87 ? -14.719 15.917 25.137 1.00 93.88 87 THR A CA 1
ATOM 692 C C . THR A 1 87 ? -15.089 17.384 25.366 1.00 93.88 87 THR A C 1
ATOM 694 O O . THR A 1 87 ? -14.448 18.073 26.157 1.00 93.88 87 THR A O 1
ATOM 697 N N . GLU A 1 88 ? -16.181 17.848 24.756 1.00 92.69 88 GLU A N 1
ATOM 698 C CA . GLU A 1 88 ? -16.735 19.194 24.997 1.00 92.69 88 GLU A CA 1
ATOM 699 C C . GLU A 1 88 ? -17.052 19.457 26.484 1.00 92.69 88 GLU A C 1
ATOM 701 O O . GLU A 1 88 ? -16.964 20.585 26.958 1.00 92.69 88 GLU A O 1
ATOM 706 N N . ALA A 1 89 ? -17.375 18.408 27.250 1.00 94.81 89 ALA A N 1
ATOM 707 C CA . ALA A 1 89 ? -17.612 18.491 28.693 1.00 94.81 89 ALA A CA 1
ATOM 708 C C . ALA A 1 89 ? -16.314 18.579 29.528 1.00 94.81 89 ALA A C 1
ATOM 710 O O . ALA A 1 89 ? -16.369 18.674 30.753 1.00 94.81 89 ALA A O 1
ATOM 711 N N . GLY A 1 90 ? -15.141 18.526 28.889 1.00 94.62 90 GLY A N 1
ATOM 712 C CA . GLY A 1 90 ? -13.832 18.562 29.540 1.00 94.62 90 GLY A CA 1
ATOM 713 C C . GLY A 1 90 ? -13.317 17.201 30.019 1.00 94.62 90 GLY A C 1
ATOM 714 O O . GLY A 1 90 ? -12.181 17.124 30.492 1.00 94.62 90 GLY A O 1
ATOM 715 N N . GLU A 1 91 ? -14.101 16.129 29.873 1.00 95.69 91 GLU A N 1
ATOM 716 C CA . GLU A 1 91 ? -13.712 14.769 30.261 1.00 95.69 91 GLU A CA 1
ATOM 717 C C . GLU A 1 91 ? -12.674 14.184 29.297 1.00 95.69 91 GLU A C 1
ATOM 719 O O . GLU A 1 91 ? -12.801 14.328 28.078 1.00 95.69 91 GLU A O 1
ATOM 724 N N . LEU A 1 92 ? -11.676 13.481 29.842 1.00 96.81 92 LEU A N 1
ATOM 725 C CA . LEU A 1 92 ? -10.669 12.766 29.061 1.00 96.81 92 LEU A CA 1
ATOM 726 C C . LEU A 1 92 ? -11.138 11.347 28.744 1.00 96.81 92 LEU A C 1
ATOM 728 O O . LEU A 1 92 ? -11.461 10.574 29.646 1.00 96.81 92 LEU A O 1
ATOM 732 N N . GLN A 1 93 ? -11.099 10.984 27.465 1.00 97.06 93 GLN A N 1
ATOM 733 C CA . GLN A 1 93 ? -11.439 9.646 26.985 1.00 97.06 93 GLN A CA 1
ATOM 734 C C . GLN A 1 93 ? -10.324 9.099 26.087 1.00 97.06 93 GLN A C 1
ATOM 736 O O . GLN A 1 93 ? -9.604 9.860 25.442 1.00 97.06 93 GLN A O 1
ATOM 741 N N . PHE A 1 94 ? -10.153 7.775 26.056 1.00 98.00 94 PHE A N 1
ATOM 742 C CA . PHE A 1 94 ? -9.182 7.139 25.164 1.00 98.00 94 PHE A CA 1
ATOM 743 C C . PHE A 1 94 ? -9.639 7.287 23.713 1.00 98.00 94 PHE A C 1
ATOM 745 O O . PHE A 1 94 ? -10.783 6.976 23.383 1.00 98.00 94 PHE A O 1
ATOM 752 N N . ALA A 1 95 ? -8.739 7.749 22.851 1.00 98.06 95 ALA A N 1
ATOM 753 C CA . ALA A 1 95 ? -9.014 7.851 21.425 1.00 98.06 95 ALA A CA 1
ATOM 754 C C . ALA A 1 95 ? -8.960 6.473 20.751 1.00 98.06 95 ALA A C 1
ATOM 756 O O . ALA A 1 95 ? -8.317 5.546 21.257 1.00 98.06 95 ALA A O 1
ATOM 757 N N . HIS A 1 96 ? -9.572 6.353 19.575 1.00 98.38 96 HIS A N 1
ATOM 758 C CA . HIS A 1 96 ? -9.312 5.228 18.683 1.00 98.38 96 HIS A CA 1
ATOM 759 C C . HIS A 1 96 ? -8.153 5.533 17.733 1.00 98.38 96 HIS A C 1
ATOM 761 O O . HIS A 1 96 ? -8.006 6.668 17.272 1.00 98.38 96 HIS A O 1
ATOM 767 N N . THR A 1 97 ? -7.342 4.520 17.418 1.00 98.69 97 THR A N 1
ATOM 768 C CA . THR A 1 97 ? -6.236 4.643 16.459 1.00 98.69 97 THR A CA 1
ATOM 769 C C . THR A 1 97 ? -6.449 3.772 15.227 1.00 98.69 97 THR A C 1
ATOM 771 O O . THR A 1 97 ? -6.813 2.597 15.310 1.00 98.69 97 THR A O 1
ATOM 774 N N . VAL A 1 98 ? -6.185 4.355 14.059 1.00 98.75 98 VAL A N 1
ATOM 775 C CA . VAL A 1 98 ? -6.264 3.688 12.754 1.00 98.75 98 VAL A CA 1
ATOM 776 C C . VAL A 1 98 ? -4.953 3.928 12.020 1.00 98.75 98 VAL A C 1
ATOM 778 O O . VAL A 1 98 ? -4.394 5.023 12.059 1.00 98.75 98 VAL A O 1
ATOM 781 N N . ASN A 1 99 ? -4.421 2.907 11.361 1.00 98.75 99 ASN A N 1
ATOM 782 C CA . ASN A 1 99 ? -3.185 3.021 10.595 1.00 98.75 99 ASN A CA 1
ATOM 783 C C . ASN A 1 99 ? -3.334 2.342 9.239 1.00 98.75 99 ASN A C 1
ATOM 785 O O . ASN A 1 99 ? -4.071 1.373 9.106 1.00 98.75 99 ASN A O 1
ATOM 789 N N . ALA A 1 100 ? -2.645 2.871 8.234 1.00 98.69 100 ALA A N 1
ATOM 790 C CA . ALA A 1 100 ? -2.658 2.319 6.890 1.00 98.69 100 ALA A CA 1
ATOM 791 C C . ALA A 1 100 ? -1.387 2.690 6.124 1.00 98.69 100 ALA A C 1
ATOM 793 O O . ALA A 1 100 ? -0.834 3.782 6.280 1.00 98.69 100 ALA A O 1
ATOM 794 N N . THR A 1 101 ? -0.906 1.799 5.267 1.00 98.56 101 THR A N 1
ATOM 795 C CA . THR A 1 101 ? 0.257 2.060 4.405 1.00 98.56 101 THR A CA 1
ATOM 796 C C . THR A 1 101 ? -0.155 2.970 3.250 1.00 98.56 101 THR A C 1
ATOM 798 O O . THR A 1 101 ? -1.068 2.617 2.521 1.00 98.56 101 THR A O 1
ATOM 801 N N . ALA A 1 102 ? 0.504 4.118 3.062 1.00 95.62 102 ALA A N 1
ATOM 802 C CA . ALA A 1 102 ? 0.260 4.955 1.878 1.00 95.62 102 ALA A CA 1
ATOM 803 C C . ALA A 1 102 ? 0.969 4.363 0.652 1.00 95.62 102 ALA A C 1
ATOM 805 O O . ALA A 1 102 ? 0.355 4.084 -0.368 1.00 95.62 102 ALA A O 1
ATOM 806 N N . CYS A 1 103 ? 2.275 4.119 0.779 1.00 95.56 103 CYS A N 1
ATOM 807 C CA . CYS A 1 103 ? 3.061 3.424 -0.227 1.00 95.56 103 CYS A CA 1
ATOM 808 C C . CYS A 1 103 ? 4.225 2.670 0.434 1.00 95.56 103 CYS A C 1
ATOM 810 O O . CYS A 1 103 ? 4.904 3.199 1.316 1.00 95.56 103 CYS A O 1
ATOM 812 N N . ALA A 1 104 ? 4.462 1.426 0.014 1.00 97.19 104 ALA A N 1
ATOM 813 C CA . ALA A 1 104 ? 5.630 0.642 0.411 1.00 97.19 104 ALA A CA 1
ATOM 814 C C . ALA A 1 104 ? 6.537 0.441 -0.809 1.00 97.19 104 ALA A C 1
ATOM 816 O O . ALA A 1 104 ? 6.294 -0.426 -1.652 1.00 97.19 104 ALA A O 1
ATOM 817 N N . VAL A 1 105 ? 7.595 1.256 -0.893 1.00 98.12 105 VAL A N 1
ATOM 818 C CA . VAL A 1 105 ? 8.464 1.370 -2.079 1.00 98.12 105 VAL A CA 1
ATOM 819 C C . VAL A 1 105 ? 8.932 0.018 -2.641 1.00 98.12 105 VAL A C 1
ATOM 821 O O . VAL A 1 105 ? 8.775 -0.181 -3.843 1.00 98.12 105 VAL A O 1
ATOM 824 N N . PRO A 1 106 ? 9.451 -0.947 -1.851 1.00 98.38 106 PRO A N 1
ATOM 825 C CA . PRO A 1 106 ? 10.062 -2.148 -2.427 1.00 98.38 106 PRO A CA 1
ATOM 826 C C . PRO A 1 106 ? 9.108 -2.988 -3.283 1.00 98.38 106 PRO A C 1
ATOM 828 O O . PRO A 1 106 ? 9.459 -3.383 -4.391 1.00 98.38 106 PRO A O 1
ATOM 831 N N . ARG A 1 107 ? 7.891 -3.257 -2.793 1.00 97.94 107 ARG A N 1
ATOM 832 C CA . ARG A 1 107 ? 6.920 -4.097 -3.515 1.00 97.94 107 ARG A CA 1
ATOM 833 C C . ARG A 1 107 ? 6.187 -3.322 -4.608 1.00 97.94 107 ARG A C 1
ATOM 835 O O . ARG A 1 107 ? 5.841 -3.917 -5.624 1.00 97.94 107 ARG A O 1
ATOM 842 N N . LEU A 1 108 ? 6.031 -2.005 -4.451 1.00 98.50 108 LEU A N 1
ATOM 843 C CA . LEU A 1 108 ? 5.550 -1.153 -5.537 1.00 98.50 108 LEU A CA 1
ATOM 844 C C . LEU A 1 108 ? 6.537 -1.107 -6.702 1.00 98.50 108 LEU A C 1
ATOM 846 O O . LEU A 1 108 ? 6.100 -1.197 -7.842 1.00 98.50 108 LEU A O 1
ATOM 850 N N . LEU A 1 109 ? 7.850 -1.050 -6.447 1.00 98.62 109 LEU A N 1
ATOM 851 C CA . LEU A 1 109 ? 8.848 -1.145 -7.515 1.00 98.62 109 LEU A CA 1
ATOM 852 C C . LEU A 1 109 ? 8.729 -2.467 -8.278 1.00 98.62 109 LEU A C 1
ATOM 854 O O . LEU A 1 109 ? 8.762 -2.449 -9.501 1.00 98.62 109 LEU A O 1
ATOM 858 N N . ILE A 1 110 ? 8.532 -3.596 -7.588 1.00 98.62 110 ILE A N 1
ATOM 859 C CA . ILE A 1 110 ? 8.309 -4.892 -8.252 1.00 98.62 110 ILE A CA 1
ATOM 860 C C . ILE A 1 110 ? 7.073 -4.819 -9.157 1.00 98.62 110 ILE A C 1
ATOM 862 O O . ILE A 1 110 ? 7.173 -5.089 -10.351 1.00 98.62 110 ILE A O 1
ATOM 866 N N . ALA A 1 111 ? 5.925 -4.408 -8.611 1.00 98.62 111 ALA A N 1
ATOM 867 C CA . ALA A 1 111 ? 4.676 -4.339 -9.365 1.00 98.62 111 ALA A CA 1
ATOM 868 C C . ALA A 1 111 ? 4.774 -3.381 -10.567 1.00 98.62 111 ALA A C 1
ATOM 870 O O . ALA A 1 111 ? 4.336 -3.728 -11.662 1.00 98.62 111 ALA A O 1
ATOM 871 N N . LEU A 1 112 ? 5.394 -2.210 -10.390 1.00 98.75 112 LEU A N 1
ATOM 872 C CA . LEU A 1 112 ? 5.573 -1.207 -11.439 1.00 98.75 112 LEU A CA 1
ATOM 873 C C . LEU A 1 112 ? 6.523 -1.685 -12.538 1.00 98.75 112 LEU A C 1
ATOM 875 O O . LEU A 1 112 ? 6.159 -1.621 -13.711 1.00 98.75 112 LEU A O 1
ATOM 879 N N . LEU A 1 113 ? 7.711 -2.175 -12.175 1.00 98.75 113 LEU A N 1
ATOM 880 C CA . LEU A 1 113 ? 8.711 -2.621 -13.146 1.00 98.75 113 LEU A CA 1
ATOM 881 C C . LEU A 1 113 ? 8.197 -3.814 -13.955 1.00 98.75 113 LEU A C 1
ATOM 883 O O . LEU A 1 113 ? 8.318 -3.824 -15.176 1.00 98.75 113 LEU A O 1
ATOM 887 N N . GLU A 1 114 ? 7.586 -4.797 -13.294 1.00 98.69 114 GLU A N 1
ATOM 888 C CA . GLU A 1 114 ? 7.099 -6.000 -13.969 1.00 98.69 114 GLU A CA 1
ATOM 889 C C . GLU A 1 114 ? 5.852 -5.738 -14.825 1.00 98.69 114 GLU A C 1
ATOM 891 O O . GLU A 1 114 ? 5.718 -6.344 -15.889 1.00 98.69 114 GLU A O 1
ATOM 896 N N . SER A 1 115 ? 4.954 -4.842 -14.399 1.00 98.62 115 SER A N 1
ATOM 897 C CA . SER A 1 115 ? 3.714 -4.540 -15.138 1.00 98.62 115 SER A CA 1
ATOM 898 C C . SER A 1 115 ? 3.924 -3.591 -16.315 1.00 98.62 115 SER A C 1
ATOM 900 O O . SER A 1 115 ? 3.153 -3.633 -17.269 1.00 98.62 115 SER A O 1
ATOM 902 N N . ASN A 1 116 ? 4.967 -2.758 -16.275 1.00 98.62 116 ASN A N 1
ATOM 903 C CA . ASN A 1 116 ? 5.230 -1.747 -17.304 1.00 98.62 116 ASN A CA 1
ATOM 904 C C . ASN A 1 116 ? 6.434 -2.080 -18.207 1.00 98.62 116 ASN A C 1
ATOM 906 O O . ASN A 1 116 ? 6.840 -1.251 -19.028 1.00 98.62 116 ASN A O 1
ATOM 910 N N . GLN A 1 117 ? 7.014 -3.279 -18.080 1.00 98.56 117 GLN A N 1
ATOM 911 C CA . GLN A 1 117 ? 8.146 -3.725 -18.898 1.00 98.56 117 GLN A CA 1
ATOM 912 C C . GLN A 1 117 ? 7.807 -3.788 -20.391 1.00 98.56 117 GLN A C 1
ATOM 914 O O . GLN A 1 117 ? 6.670 -4.045 -20.789 1.00 98.56 117 GLN A O 1
ATOM 919 N N . GLN A 1 118 ? 8.820 -3.588 -21.225 1.00 98.69 118 GLN A N 1
ATOM 920 C CA . GLN A 1 118 ? 8.718 -3.589 -22.680 1.00 98.69 118 GLN A CA 1
ATOM 921 C C . GLN A 1 118 ? 9.652 -4.645 -23.272 1.00 98.69 118 GLN A C 1
ATOM 923 O O . GLN A 1 118 ? 10.608 -5.089 -22.636 1.00 98.69 118 GLN A O 1
ATOM 928 N N . LYS A 1 119 ? 9.393 -5.055 -24.519 1.00 98.44 119 LYS A N 1
ATOM 929 C CA . LYS A 1 119 ? 10.148 -6.133 -25.185 1.00 98.44 119 LYS A CA 1
ATOM 930 C C . LYS A 1 119 ? 11.650 -5.838 -25.322 1.00 98.44 119 LYS A C 1
ATOM 932 O O . LYS A 1 119 ? 12.446 -6.768 -25.385 1.00 98.44 119 LYS A O 1
ATOM 937 N N . ASP A 1 120 ? 12.028 -4.565 -25.387 1.00 98.00 120 ASP A N 1
ATOM 938 C CA . ASP A 1 120 ? 13.415 -4.095 -25.485 1.00 98.00 120 ASP A CA 1
ATOM 939 C C . ASP A 1 120 ? 14.114 -3.933 -24.120 1.00 98.00 120 ASP A C 1
ATOM 941 O O . ASP A 1 120 ? 15.277 -3.536 -24.072 1.00 98.00 120 ASP A O 1
ATOM 945 N N . GLY A 1 121 ? 13.424 -4.235 -23.015 1.00 98.31 121 GLY A N 1
ATOM 946 C CA . GLY A 1 121 ? 13.923 -4.063 -21.649 1.00 98.31 121 GLY A CA 1
ATOM 947 C C . GLY A 1 121 ? 13.728 -2.660 -21.068 1.00 98.31 121 GLY A C 1
ATOM 948 O O . GLY A 1 121 ? 14.073 -2.443 -19.907 1.00 98.31 121 GLY A O 1
ATOM 949 N N . SER A 1 122 ? 13.166 -1.713 -21.828 1.00 98.69 122 SER A N 1
ATOM 950 C CA . SER A 1 122 ? 12.713 -0.434 -21.269 1.00 98.69 122 SER A CA 1
ATOM 951 C C . SER A 1 122 ? 11.467 -0.623 -20.397 1.00 98.69 122 SER A C 1
ATOM 953 O O . SER A 1 122 ? 10.778 -1.644 -20.476 1.00 98.69 122 SER A O 1
ATOM 955 N N . VAL A 1 123 ? 11.166 0.360 -19.549 1.00 98.81 123 VAL A N 1
ATOM 956 C CA . VAL A 1 123 ? 9.987 0.333 -18.669 1.00 98.81 123 VAL A CA 1
ATOM 957 C C . VAL A 1 123 ? 9.195 1.619 -18.853 1.00 98.81 123 VAL A C 1
ATOM 959 O O . VAL A 1 123 ? 9.761 2.708 -18.762 1.00 98.81 123 VAL A O 1
ATOM 962 N N . LEU A 1 124 ? 7.894 1.506 -19.124 1.00 98.81 124 LEU A N 1
ATOM 963 C CA . LEU A 1 124 ? 7.000 2.664 -19.180 1.00 98.81 124 LEU A CA 1
ATOM 964 C C . LEU A 1 124 ? 6.763 3.243 -17.781 1.00 98.81 124 LEU A C 1
ATOM 966 O O . LEU A 1 124 ? 6.674 2.514 -16.794 1.00 98.81 124 LEU A O 1
ATOM 970 N N . VAL A 1 125 ? 6.643 4.564 -17.699 1.00 98.75 125 VAL A N 1
ATOM 971 C CA . VAL A 1 125 ? 6.350 5.284 -16.458 1.00 98.75 125 VAL A CA 1
ATOM 972 C C . VAL A 1 125 ? 4.857 5.627 -16.432 1.00 98.75 125 VAL A C 1
ATOM 974 O O . VAL A 1 125 ? 4.390 6.319 -17.345 1.00 98.75 125 VAL A O 1
ATOM 977 N N . PRO A 1 126 ? 4.093 5.194 -15.406 1.00 98.56 126 PRO A N 1
ATOM 978 C CA . PRO A 1 126 ? 2.692 5.582 -15.259 1.00 98.56 126 PRO A CA 1
ATOM 979 C C . PRO A 1 126 ? 2.524 7.106 -15.283 1.00 98.56 126 PRO A C 1
ATOM 981 O O . PRO A 1 126 ? 3.358 7.794 -14.688 1.00 98.56 126 PRO A O 1
ATOM 984 N N . PRO A 1 127 ? 1.453 7.651 -15.892 1.00 98.44 127 PRO A N 1
ATOM 985 C CA . PRO A 1 127 ? 1.251 9.098 -16.014 1.00 98.44 127 PRO A CA 1
ATOM 986 C C . PRO A 1 127 ? 1.398 9.865 -14.696 1.00 98.44 127 PRO A C 1
ATOM 988 O O . PRO A 1 127 ? 2.046 10.907 -14.670 1.00 98.44 127 PRO A O 1
ATOM 991 N N . ALA A 1 128 ? 0.895 9.307 -13.589 1.00 98.31 128 ALA A N 1
ATOM 992 C CA . ALA A 1 128 ? 1.008 9.895 -12.253 1.00 98.31 128 ALA A 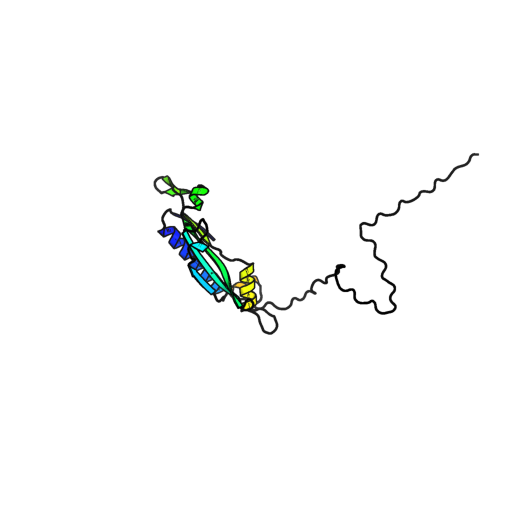CA 1
ATOM 993 C C . ALA A 1 128 ? 2.466 10.090 -11.780 1.00 98.31 128 ALA A C 1
ATOM 995 O O . ALA A 1 128 ? 2.742 10.981 -10.984 1.00 98.31 128 ALA A O 1
ATOM 996 N N . LEU A 1 129 ? 3.415 9.287 -12.277 1.00 98.69 129 LEU A N 1
ATOM 997 C CA . LEU A 1 129 ? 4.831 9.352 -11.902 1.00 98.69 129 LEU A CA 1
ATOM 998 C C . LEU A 1 129 ? 5.696 10.165 -12.879 1.00 98.69 129 LEU A C 1
ATOM 1000 O O . LEU A 1 129 ? 6.810 10.557 -12.526 1.00 98.69 129 LEU A O 1
ATOM 1004 N N . GLN A 1 130 ? 5.203 10.457 -14.085 1.00 98.62 130 GLN A N 1
ATOM 1005 C CA . GLN A 1 130 ? 5.965 11.180 -15.112 1.00 98.62 130 GLN A CA 1
ATOM 1006 C C . GLN A 1 130 ? 6.447 12.573 -14.666 1.00 98.62 130 GLN A C 1
ATOM 1008 O O . GLN A 1 130 ? 7.608 12.885 -14.938 1.00 98.62 130 GLN A O 1
ATOM 1013 N N . PRO A 1 131 ? 5.661 13.390 -13.926 1.00 98.62 131 PRO A N 1
ATOM 1014 C CA . PRO A 1 131 ? 6.132 14.688 -13.434 1.00 98.62 131 PRO A CA 1
ATOM 1015 C C . PRO A 1 131 ? 7.348 14.597 -12.503 1.00 98.62 131 PRO A C 1
ATOM 1017 O O . PRO A 1 131 ? 8.143 15.530 -12.436 1.00 98.62 131 PRO A O 1
ATOM 1020 N N . TYR A 1 132 ? 7.506 13.473 -11.799 1.00 98.50 132 TYR A N 1
ATOM 1021 C CA . TYR A 1 132 ? 8.608 13.249 -10.861 1.00 98.50 132 TYR A CA 1
ATOM 1022 C C . TYR A 1 132 ? 9.849 12.661 -11.540 1.00 98.50 132 TYR A C 1
ATOM 1024 O O . TYR A 1 132 ? 10.965 12.866 -11.068 1.00 98.50 132 TYR A O 1
ATOM 1032 N N . LEU A 1 133 ? 9.661 11.923 -12.638 1.00 98.25 133 LEU A N 1
ATOM 1033 C CA . LEU A 1 133 ? 10.739 11.270 -13.388 1.00 98.25 133 LEU A CA 1
ATOM 1034 C C . LEU A 1 133 ? 11.262 12.126 -14.550 1.00 98.25 133 LEU A C 1
ATOM 1036 O O . LEU A 1 133 ? 12.395 11.931 -14.983 1.00 98.25 133 LEU A O 1
ATOM 1040 N N . GLY A 1 134 ? 10.451 13.051 -15.072 1.00 98.44 134 GLY A N 1
ATOM 1041 C CA . GLY A 1 134 ? 10.793 13.873 -16.237 1.00 98.44 134 GLY A CA 1
ATOM 1042 C C . GLY A 1 134 ? 10.851 13.096 -17.561 1.00 98.44 134 GLY A C 1
ATOM 1043 O O . GLY A 1 134 ? 11.378 13.607 -18.544 1.00 98.44 134 GLY A O 1
ATOM 1044 N N . THR A 1 135 ? 10.337 11.863 -17.588 1.00 98.38 135 THR A N 1
ATOM 1045 C CA . THR A 1 135 ? 10.280 10.982 -18.764 1.00 98.38 135 THR A CA 1
ATOM 1046 C C . THR A 1 135 ? 9.062 10.060 -18.674 1.00 98.38 135 THR A C 1
ATOM 1048 O O . THR A 1 135 ? 8.605 9.734 -17.576 1.00 98.38 135 THR A O 1
ATOM 1051 N N . ASP A 1 136 ? 8.552 9.614 -19.821 1.00 98.56 136 ASP A N 1
ATOM 1052 C CA . ASP A 1 136 ? 7.496 8.598 -19.932 1.00 98.56 136 ASP A CA 1
ATOM 1053 C C . ASP A 1 136 ? 8.050 7.163 -19.993 1.00 98.56 136 ASP A C 1
ATOM 1055 O O . ASP A 1 136 ? 7.297 6.188 -19.919 1.00 98.56 136 ASP A O 1
ATOM 1059 N N . ARG A 1 137 ? 9.375 7.023 -20.113 1.00 98.69 137 ARG A N 1
ATOM 1060 C CA . ARG A 1 137 ? 10.057 5.743 -20.299 1.00 98.69 137 ARG A CA 1
ATOM 1061 C C . ARG A 1 137 ? 11.439 5.748 -19.657 1.00 98.69 137 ARG A C 1
ATOM 1063 O O . ARG A 1 137 ? 12.261 6.629 -19.907 1.00 98.69 137 ARG A O 1
ATOM 1070 N N . ILE A 1 138 ? 11.715 4.712 -18.871 1.00 98.75 138 ILE A N 1
ATOM 1071 C CA . ILE A 1 138 ? 13.040 4.399 -18.335 1.00 98.75 138 ILE A CA 1
ATOM 1072 C C . ILE A 1 138 ? 13.783 3.554 -19.372 1.00 98.75 138 ILE A C 1
ATOM 1074 O O . ILE A 1 138 ? 13.314 2.484 -19.766 1.00 98.75 138 ILE A O 1
ATOM 1078 N N . THR A 1 139 ? 14.947 4.030 -19.808 1.00 98.62 139 THR A N 1
ATOM 1079 C CA . THR A 1 139 ? 15.809 3.372 -20.802 1.00 98.62 139 THR A CA 1
ATOM 1080 C C . THR A 1 139 ? 17.176 3.031 -20.215 1.00 98.62 139 THR A C 1
ATOM 1082 O O . THR A 1 139 ? 17.490 3.384 -19.078 1.00 98.62 139 THR A O 1
ATOM 1085 N N . ALA A 1 140 ? 18.016 2.357 -21.005 1.00 97.81 140 ALA A N 1
ATOM 1086 C CA . ALA A 1 140 ? 19.405 2.120 -20.634 1.00 97.81 140 ALA A CA 1
ATOM 1087 C C . ALA A 1 140 ? 20.114 3.446 -20.279 1.00 97.81 140 ALA A C 1
ATOM 1089 O O . ALA A 1 140 ? 19.943 4.440 -20.995 1.00 97.81 140 ALA A O 1
ATOM 1090 N N . PRO A 1 141 ? 20.892 3.483 -19.184 1.00 97.75 141 PRO A N 1
ATOM 1091 C CA . PRO A 1 141 ? 21.590 4.690 -18.776 1.00 97.75 141 PRO A CA 1
ATOM 1092 C C . PRO A 1 141 ? 22.790 4.985 -19.686 1.00 97.75 141 PRO A C 1
ATOM 1094 O 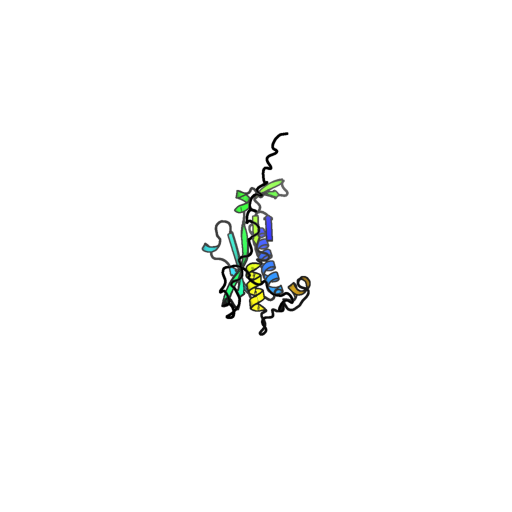O . PRO A 1 141 ? 23.341 4.097 -20.331 1.00 97.75 141 PRO A O 1
ATOM 1097 N N . THR A 1 142 ? 23.236 6.242 -19.689 1.00 98.06 142 THR A N 1
ATOM 1098 C CA . THR A 1 142 ? 24.408 6.689 -20.462 1.00 98.06 142 THR A CA 1
ATOM 1099 C C . THR A 1 142 ? 25.743 6.382 -19.784 1.00 98.06 142 THR A C 1
ATOM 1101 O O . THR A 1 142 ? 26.773 6.322 -20.452 1.00 98.06 142 THR A O 1
ATOM 1104 N N . HIS A 1 143 ? 25.751 6.213 -18.459 1.00 97.50 143 HIS A N 1
ATOM 1105 C CA . HIS A 1 143 ? 26.971 5.925 -17.712 1.00 97.50 143 HIS A CA 1
ATOM 1106 C C . HIS A 1 143 ? 27.433 4.483 -17.941 1.00 97.50 143 HIS A C 1
ATOM 1108 O O . HIS A 1 143 ? 26.629 3.568 -18.114 1.00 97.50 143 HIS A O 1
ATOM 1114 N N . VAL A 1 144 ? 28.746 4.267 -17.880 1.00 97.62 144 VAL A N 1
ATOM 1115 C CA . VAL A 1 144 ? 29.323 2.921 -17.905 1.00 97.62 144 VAL A CA 1
ATOM 1116 C C . VAL A 1 144 ? 29.066 2.258 -16.547 1.00 97.62 144 VAL A C 1
ATOM 1118 O O . VAL A 1 144 ? 29.461 2.837 -15.530 1.00 97.62 144 VAL A O 1
ATOM 1121 N N . PRO A 1 145 ? 28.431 1.070 -16.491 1.00 97.38 145 PRO A N 1
ATOM 1122 C CA . PRO A 1 145 ? 28.236 0.355 -15.236 1.00 97.38 145 PRO A CA 1
ATOM 1123 C C . PRO A 1 145 ? 29.557 0.121 -14.498 1.00 97.38 145 PRO A C 1
ATOM 1125 O O . PRO A 1 145 ? 30.605 -0.086 -15.117 1.00 97.38 145 PRO A O 1
ATOM 1128 N N . LEU A 1 146 ? 29.502 0.126 -13.165 1.00 96.75 146 LEU A N 1
ATOM 1129 C CA . LEU A 1 146 ? 30.675 -0.122 -12.330 1.00 96.75 146 LEU A CA 1
ATOM 1130 C C . LEU A 1 146 ? 31.321 -1.468 -12.687 1.00 96.75 146 LEU A C 1
ATOM 1132 O O . LEU A 1 146 ? 30.654 -2.501 -12.735 1.00 96.75 146 LEU A O 1
ATOM 1136 N N . GLN A 1 147 ? 32.637 -1.455 -12.899 1.00 96.38 147 GLN A N 1
ATOM 1137 C CA . GLN A 1 147 ? 33.411 -2.668 -13.143 1.00 96.38 147 GLN A CA 1
ATOM 1138 C C . GLN A 1 147 ? 33.973 -3.202 -11.829 1.00 96.38 147 GLN A C 1
ATOM 1140 O O . GLN A 1 147 ? 34.657 -2.494 -11.090 1.00 96.38 147 GLN A O 1
ATOM 1145 N N . TYR A 1 148 ? 33.703 -4.474 -11.543 1.00 95.00 148 TYR A N 1
ATOM 1146 C CA . TYR A 1 148 ? 34.264 -5.136 -10.375 1.00 95.00 148 TYR A CA 1
ATOM 1147 C C . TYR A 1 148 ? 35.772 -5.367 -10.560 1.00 95.00 148 TYR A C 1
ATOM 1149 O O . TYR A 1 148 ? 36.199 -6.134 -11.419 1.00 95.00 148 TYR A O 1
ATOM 1157 N N . ILE A 1 149 ? 36.588 -4.714 -9.731 1.00 94.88 149 ILE A N 1
ATOM 1158 C CA . ILE A 1 149 ? 38.061 -4.813 -9.764 1.00 94.88 149 ILE A CA 1
ATOM 1159 C C . ILE A 1 149 ? 38.644 -5.593 -8.576 1.00 94.88 149 ILE A C 1
ATOM 1161 O O . ILE A 1 149 ? 39.856 -5.600 -8.367 1.00 94.88 149 ILE A O 1
ATOM 1165 N N . GLY A 1 150 ? 37.792 -6.237 -7.772 1.00 94.69 150 GLY A N 1
ATOM 1166 C CA . GLY A 1 150 ? 38.232 -7.002 -6.609 1.00 94.69 150 GLY A CA 1
ATOM 1167 C C . GLY A 1 150 ? 38.952 -8.306 -6.985 1.00 94.69 150 GLY A C 1
ATOM 1168 O O . GLY A 1 150 ? 38.881 -8.757 -8.132 1.00 94.69 150 GLY A O 1
ATOM 1169 N N . PRO A 1 151 ? 39.649 -8.938 -6.024 1.00 93.88 151 PRO A N 1
ATOM 1170 C CA . PRO A 1 151 ? 40.427 -10.153 -6.269 1.00 93.88 151 PRO A CA 1
ATOM 1171 C C . PRO A 1 151 ? 39.563 -11.405 -6.497 1.00 93.88 151 PRO A C 1
ATOM 1173 O O . PRO A 1 151 ? 40.072 -12.395 -7.016 1.00 93.88 151 PRO A O 1
ATOM 1176 N N . ASN A 1 152 ? 38.270 -11.372 -6.151 1.00 95.06 152 ASN A N 1
ATOM 1177 C CA . ASN A 1 152 ? 37.371 -12.530 -6.200 1.00 95.06 152 ASN A CA 1
ATOM 1178 C C . ASN A 1 152 ? 36.691 -12.666 -7.571 1.00 95.06 152 ASN A C 1
ATOM 1180 O O . ASN A 1 152 ? 35.467 -12.705 -7.669 1.00 95.06 152 ASN A O 1
ATOM 1184 N N . GLN A 1 153 ? 37.480 -12.694 -8.642 1.00 93.12 153 GLN A N 1
ATOM 1185 C CA . GLN A 1 153 ? 36.984 -12.919 -10.000 1.00 93.12 153 GLN A CA 1
ATOM 1186 C C . GLN A 1 153 ? 37.932 -13.829 -10.785 1.00 93.12 153 GLN A C 1
ATOM 1188 O O . GLN A 1 153 ? 39.141 -13.803 -10.524 1.00 93.12 153 GLN A O 1
ATOM 1193 N N . PRO A 1 154 ? 37.426 -14.617 -11.755 1.00 91.12 154 PRO A N 1
ATOM 1194 C CA . PRO A 1 154 ? 38.284 -15.381 -12.650 1.00 91.12 154 PRO A CA 1
ATOM 1195 C C . PRO A 1 154 ? 39.315 -14.453 -13.299 1.00 91.12 154 PRO A C 1
ATOM 1197 O O . PRO A 1 154 ? 38.966 -13.520 -14.024 1.00 91.12 154 PRO A O 1
ATOM 1200 N N . ARG A 1 155 ? 40.604 -14.682 -13.027 1.00 80.12 155 ARG A N 1
ATOM 1201 C CA . ARG A 1 155 ? 41.670 -13.950 -13.714 1.00 80.12 155 ARG A CA 1
ATOM 1202 C C . ARG A 1 155 ? 41.673 -14.403 -15.167 1.00 80.12 155 ARG A C 1
ATOM 1204 O O . ARG A 1 155 ? 41.800 -15.597 -15.431 1.00 80.12 155 ARG A O 1
ATOM 1211 N N . LYS A 1 156 ? 41.560 -13.462 -16.111 1.00 68.00 156 LYS A N 1
ATOM 1212 C CA . LYS A 1 156 ? 41.871 -13.764 -17.514 1.00 68.00 156 LYS A CA 1
ATOM 1213 C C . LYS A 1 156 ? 43.283 -14.367 -17.547 1.00 68.00 156 LYS A C 1
ATOM 1215 O O . LYS A 1 156 ? 44.183 -13.749 -16.969 1.00 68.00 156 LYS A O 1
ATOM 1220 N N . PRO A 1 157 ? 43.493 -15.543 -18.165 1.00 59.91 157 PRO A N 1
ATOM 1221 C CA . PRO A 1 157 ? 44.837 -16.045 -18.402 1.00 59.91 157 PRO A CA 1
ATOM 1222 C C . PRO A 1 157 ? 45.623 -14.945 -19.111 1.00 59.91 157 PRO A C 1
ATOM 1224 O O . PRO A 1 157 ? 45.151 -14.398 -20.111 1.00 59.91 157 PRO A O 1
ATOM 1227 N N . GLY A 1 158 ? 46.774 -14.560 -18.558 1.00 54.78 158 GLY A N 1
ATOM 1228 C CA . GLY A 1 158 ? 47.658 -13.623 -19.239 1.00 54.78 158 GLY A CA 1
ATOM 1229 C C . GLY A 1 158 ? 47.986 -14.176 -20.623 1.00 54.78 158 GLY A C 1
ATOM 1230 O O . GLY A 1 158 ? 48.252 -15.370 -20.760 1.00 54.78 158 GLY A O 1
ATOM 1231 N N . LEU A 1 159 ? 47.938 -13.322 -21.649 1.00 51.03 159 LEU A N 1
ATOM 1232 C CA . LEU A 1 159 ? 48.466 -13.663 -22.969 1.00 51.03 159 LEU A CA 1
ATOM 1233 C C . LEU A 1 159 ? 49.898 -14.207 -22.792 1.00 51.03 159 LEU A C 1
ATOM 1235 O O . LEU A 1 159 ? 50.666 -13.611 -22.025 1.00 51.03 159 LEU A O 1
ATOM 1239 N N . PRO A 1 160 ? 50.270 -15.320 -23.450 1.00 46.25 160 PRO A N 1
ATOM 1240 C CA . PRO A 1 160 ? 51.606 -15.886 -23.311 1.00 46.25 160 PRO A CA 1
ATOM 1241 C C . PRO A 1 160 ? 52.650 -14.827 -23.689 1.00 46.25 160 PRO A C 1
ATOM 1243 O O . PRO A 1 160 ? 52.647 -14.321 -24.807 1.00 46.25 160 PRO A O 1
ATOM 1246 N N . GLY A 1 161 ? 53.510 -14.462 -22.731 1.00 55.59 161 GLY A N 1
ATOM 1247 C CA . GLY A 1 161 ? 54.602 -13.502 -22.928 1.00 55.59 161 GLY A CA 1
ATOM 1248 C C . GLY A 1 161 ? 54.543 -12.207 -22.108 1.00 55.59 161 GLY A C 1
ATOM 1249 O O . GLY A 1 161 ? 55.497 -11.437 -22.178 1.00 55.59 161 GLY A O 1
ATOM 1250 N N . GLN A 1 162 ? 53.500 -11.945 -21.306 1.00 47.47 162 GLN A N 1
ATOM 1251 C CA . GLN A 1 162 ? 53.549 -10.828 -20.347 1.00 47.47 162 GLN A CA 1
ATOM 1252 C C . GLN A 1 162 ? 54.173 -11.263 -19.009 1.00 47.47 162 GLN A C 1
ATOM 1254 O O . GLN A 1 162 ? 53.726 -12.260 -18.434 1.00 47.47 162 GLN A O 1
ATOM 1259 N N . PRO A 1 163 ? 55.184 -10.540 -18.484 1.00 49.22 163 PRO A N 1
ATOM 1260 C CA . PRO A 1 163 ? 55.733 -10.824 -17.165 1.00 49.22 163 PRO A CA 1
ATOM 1261 C C . PRO A 1 163 ? 54.642 -10.652 -16.103 1.00 49.22 163 PRO A C 1
ATOM 1263 O O . PRO A 1 163 ? 53.806 -9.751 -16.197 1.00 49.22 163 PRO A O 1
ATOM 1266 N N . ALA A 1 164 ? 54.639 -11.535 -15.101 1.00 54.53 164 ALA A N 1
ATOM 1267 C CA . ALA A 1 164 ? 53.698 -11.475 -13.990 1.00 54.53 164 ALA A CA 1
ATOM 1268 C C . ALA A 1 164 ? 53.704 -10.061 -13.390 1.00 54.53 164 ALA A C 1
ATOM 1270 O O . ALA A 1 164 ? 54.752 -9.572 -12.969 1.00 54.53 164 ALA A O 1
ATOM 1271 N N . ALA A 1 165 ? 52.544 -9.397 -13.387 1.00 57.03 165 ALA A N 1
ATOM 1272 C CA . ALA A 1 165 ? 52.415 -8.061 -12.825 1.00 57.03 165 ALA A CA 1
ATOM 1273 C C . ALA A 1 165 ? 52.882 -8.093 -11.365 1.00 57.03 165 ALA A C 1
ATOM 1275 O O . ALA A 1 165 ? 52.305 -8.802 -10.534 1.00 57.03 165 ALA A O 1
ATOM 1276 N N . THR A 1 166 ? 53.946 -7.348 -11.067 1.00 50.12 166 THR A N 1
ATOM 1277 C CA . THR A 1 166 ? 54.443 -7.170 -9.707 1.00 50.12 166 THR A CA 1
ATOM 1278 C C . THR A 1 166 ? 53.314 -6.604 -8.845 1.00 50.12 166 THR A C 1
ATOM 1280 O O . THR A 1 166 ? 52.634 -5.660 -9.265 1.00 50.12 166 THR A O 1
ATOM 1283 N N . PRO A 1 167 ? 53.051 -7.181 -7.659 1.00 47.59 167 PRO A N 1
ATOM 1284 C CA . PRO A 1 167 ? 52.008 -6.667 -6.789 1.00 47.59 167 PRO A CA 1
ATOM 1285 C C . PRO A 1 167 ? 52.372 -5.231 -6.415 1.00 47.59 167 PRO A C 1
ATOM 1287 O O . PRO A 1 167 ? 53.442 -4.979 -5.860 1.00 47.59 167 PRO A O 1
ATOM 1290 N N . ARG A 1 168 ? 51.498 -4.274 -6.749 1.00 50.56 168 ARG A N 1
ATOM 1291 C CA . ARG A 1 168 ? 51.658 -2.906 -6.252 1.00 50.56 168 ARG A CA 1
ATOM 1292 C C . ARG A 1 168 ? 51.531 -2.960 -4.729 1.00 50.56 168 ARG A C 1
ATOM 1294 O O . ARG A 1 168 ? 50.546 -3.532 -4.250 1.00 50.56 168 ARG A O 1
ATOM 1301 N N . PRO A 1 169 ? 52.485 -2.401 -3.971 1.00 44.88 169 PRO A N 1
ATOM 1302 C CA . PRO A 1 169 ? 52.340 -2.313 -2.530 1.00 44.88 169 PRO A CA 1
ATOM 1303 C C . PRO A 1 169 ? 51.085 -1.489 -2.223 1.00 44.88 169 PRO A C 1
ATOM 1305 O O . PRO A 1 169 ? 50.882 -0.410 -2.782 1.00 44.88 169 PRO A O 1
ATOM 1308 N N . GLY A 1 170 ? 50.193 -2.045 -1.403 1.00 50.69 170 GLY A N 1
ATOM 1309 C CA . GLY A 1 170 ? 49.021 -1.321 -0.922 1.00 50.69 170 GLY A CA 1
ATOM 1310 C C . GLY A 1 170 ? 49.435 -0.134 -0.043 1.00 50.69 170 GLY A C 1
ATOM 1311 O O . GLY A 1 170 ? 50.573 -0.090 0.420 1.00 50.69 170 GLY A O 1
ATOM 1312 N N . PRO A 1 171 ? 48.518 0.800 0.263 1.00 52.09 171 PRO A N 1
ATOM 1313 C CA . PRO A 1 171 ? 48.808 2.016 1.039 1.00 52.09 171 PRO A CA 1
ATOM 1314 C C . PRO A 1 171 ? 49.287 1.774 2.488 1.00 52.09 171 PRO A C 1
ATOM 1316 O O . PRO A 1 171 ? 49.505 2.726 3.226 1.00 52.09 171 PRO A O 1
ATOM 1319 N N . TRP A 1 172 ? 49.464 0.513 2.893 1.00 43.66 172 TRP A N 1
ATOM 1320 C CA . TRP A 1 172 ? 49.821 0.078 4.242 1.00 43.66 172 TRP A CA 1
ATOM 1321 C C . TRP A 1 172 ? 51.138 -0.709 4.308 1.00 43.66 172 TRP A C 1
ATOM 1323 O O . TRP A 1 172 ? 51.381 -1.402 5.293 1.00 43.66 172 TRP A O 1
ATOM 1333 N N . THR A 1 173 ? 51.999 -0.652 3.287 1.00 48.25 173 THR A N 1
ATOM 1334 C CA . THR A 1 173 ? 53.369 -1.173 3.432 1.00 48.25 173 THR A CA 1
ATOM 1335 C C . THR A 1 173 ? 54.224 -0.169 4.209 1.00 48.25 173 THR A C 1
ATOM 1337 O O . THR A 1 173 ? 54.415 0.943 3.712 1.00 48.25 173 THR A O 1
ATOM 1340 N N . PRO A 1 174 ? 54.747 -0.517 5.400 1.00 46.00 174 PRO A N 1
ATOM 1341 C CA . PRO A 1 174 ? 55.613 0.381 6.151 1.00 46.00 174 PRO A CA 1
ATOM 1342 C C . PRO A 1 174 ? 56.939 0.581 5.405 1.00 46.00 174 PRO A C 1
ATOM 1344 O O . PRO A 1 174 ? 57.558 -0.381 4.947 1.00 46.00 174 PRO A O 1
ATOM 1347 N N . SER A 1 175 ? 57.367 1.836 5.274 1.00 50.59 175 SER A N 1
ATOM 1348 C CA . SER A 1 175 ? 58.670 2.195 4.709 1.00 50.59 175 SER A CA 1
ATOM 1349 C C . SER A 1 175 ? 59.805 1.631 5.576 1.00 50.59 175 SER A C 1
ATOM 1351 O O . SER A 1 175 ? 59.704 1.688 6.805 1.00 50.59 175 SER A O 1
ATOM 1353 N N . PRO A 1 176 ? 60.897 1.109 4.988 1.00 46.66 176 PRO A N 1
ATOM 1354 C CA . PRO A 1 176 ? 62.037 0.634 5.765 1.00 46.66 176 PRO A CA 1
ATOM 1355 C C . PRO A 1 176 ? 62.748 1.811 6.462 1.00 46.66 176 PRO A C 1
ATOM 1357 O O . PRO A 1 176 ? 62.770 2.919 5.917 1.00 46.66 176 PRO A O 1
ATOM 1360 N N . PRO A 1 177 ? 63.333 1.603 7.657 1.00 45.00 177 PRO A N 1
ATOM 1361 C CA . PRO A 1 177 ? 64.002 2.670 8.389 1.00 45.00 177 PRO A CA 1
ATOM 1362 C C . PRO A 1 177 ? 65.284 3.110 7.668 1.00 45.00 177 PRO A C 1
ATOM 1364 O O . PRO A 1 177 ? 66.089 2.286 7.232 1.00 45.00 177 PRO A O 1
ATOM 1367 N N . LEU A 1 178 ? 65.473 4.427 7.559 1.00 42.25 178 LEU A N 1
ATOM 1368 C CA . LEU A 1 178 ? 66.697 5.051 7.059 1.00 42.25 178 LEU A CA 1
ATOM 1369 C C . LEU A 1 178 ? 67.837 4.817 8.063 1.00 42.25 178 LEU A C 1
ATOM 1371 O O . LEU A 1 178 ? 67.833 5.369 9.162 1.00 42.25 178 LEU A O 1
ATOM 1375 N N . LEU A 1 179 ? 68.819 3.999 7.684 1.00 39.59 179 LEU A N 1
ATOM 1376 C CA . LEU A 1 179 ? 70.090 3.869 8.397 1.00 39.59 179 LEU A CA 1
ATOM 1377 C C . LEU A 1 179 ? 70.946 5.115 8.123 1.00 39.59 179 LEU A C 1
ATOM 1379 O O . LEU A 1 179 ? 71.443 5.300 7.014 1.00 39.59 179 LEU A O 1
ATOM 1383 N N . HIS A 1 180 ? 71.127 5.966 9.133 1.00 39.69 180 HIS A N 1
ATOM 1384 C CA . HIS A 1 180 ? 72.143 7.021 9.112 1.00 39.69 180 HIS A CA 1
ATOM 1385 C C . HIS A 1 180 ? 73.537 6.409 9.348 1.00 39.69 180 HIS A C 1
ATOM 1387 O O . HIS A 1 180 ? 73.705 5.671 10.322 1.00 39.69 180 HIS A O 1
ATOM 1393 N N . PRO A 1 181 ? 74.556 6.710 8.521 1.00 41.59 181 PRO A N 1
ATOM 1394 C CA . PRO A 1 181 ? 75.921 6.298 8.805 1.00 41.59 181 PRO A CA 1
ATOM 1395 C C . PRO A 1 181 ? 76.537 7.220 9.864 1.00 41.59 181 PRO A C 1
ATOM 1397 O O . PRO A 1 181 ? 76.631 8.432 9.682 1.00 41.59 181 PRO A O 1
ATOM 1400 N N . CYS A 1 182 ? 76.953 6.621 10.979 1.00 35.84 182 CYS A N 1
ATOM 1401 C CA . CYS A 1 182 ? 77.750 7.255 12.022 1.00 35.84 182 CYS A CA 1
ATOM 1402 C C . CYS A 1 182 ? 79.173 7.473 11.480 1.00 35.84 182 CYS A C 1
ATOM 1404 O O . CYS A 1 182 ? 79.904 6.506 11.269 1.00 35.84 182 CYS A O 1
ATOM 1406 N N . ALA A 1 183 ? 79.544 8.723 11.198 1.00 43.94 183 ALA A N 1
ATOM 1407 C CA . ALA A 1 183 ? 80.907 9.082 10.828 1.00 43.94 183 ALA A CA 1
ATOM 1408 C C . ALA A 1 183 ? 81.733 9.312 12.102 1.00 43.94 183 ALA A C 1
ATOM 1410 O O . ALA A 1 183 ? 81.419 10.173 12.919 1.00 43.94 183 ALA A O 1
ATOM 1411 N N . SER A 1 184 ? 82.776 8.504 12.262 1.00 41.00 184 SER A N 1
ATOM 1412 C CA . SER A 1 184 ? 83.819 8.633 13.273 1.00 41.00 184 SER A CA 1
ATOM 1413 C C . SER A 1 184 ? 84.792 9.756 12.900 1.00 41.00 184 SER A C 1
ATOM 1415 O O . SER A 1 184 ? 85.458 9.654 11.870 1.00 41.00 184 SER A O 1
ATOM 1417 N N . GLU A 1 185 ? 84.927 10.780 13.742 1.00 38.91 185 GLU A N 1
ATOM 1418 C CA . GLU A 1 185 ? 86.049 11.723 13.686 1.00 38.91 185 GLU A CA 1
ATOM 1419 C C . GLU A 1 185 ? 87.189 11.236 14.588 1.00 38.91 185 GLU A C 1
ATOM 1421 O O . GLU A 1 185 ? 87.017 10.991 15.784 1.00 38.91 185 GLU A O 1
ATOM 1426 N N . SER A 1 186 ? 88.364 11.078 13.983 1.00 37.50 186 SER A N 1
ATOM 1427 C CA . SER A 1 186 ? 89.636 10.783 14.632 1.00 37.50 186 SER A CA 1
ATOM 1428 C C . SER A 1 186 ? 90.477 12.055 14.761 1.00 37.50 186 SER A C 1
ATOM 1430 O O . SER A 1 186 ? 90.760 12.714 13.766 1.00 37.50 186 SER A O 1
ATOM 1432 N N . VAL A 1 187 ? 90.870 12.327 16.004 1.00 39.25 187 VAL A N 1
ATOM 1433 C CA . VAL A 1 187 ? 92.010 13.103 16.528 1.00 39.25 187 VAL A CA 1
ATOM 1434 C C . VAL A 1 187 ? 93.061 13.583 15.510 1.00 39.25 187 VAL A C 1
ATOM 1436 O O . VAL A 1 187 ? 93.722 12.755 14.887 1.00 39.25 187 VAL A O 1
ATOM 1439 N N . THR A 1 188 ? 93.301 14.903 15.492 1.00 42.88 188 THR A N 1
ATOM 1440 C CA . THR A 1 188 ? 94.602 15.569 15.771 1.00 42.88 188 THR A CA 1
ATOM 1441 C C . THR A 1 188 ? 94.374 17.028 16.132 1.00 42.88 188 THR A C 1
ATOM 1443 O O . THR A 1 188 ? 93.506 17.647 15.480 1.00 42.88 188 THR A O 1
#

Foldseek 3Di:
DKDWAAQDPVTLVVVLVVLVVLLVVLCVLQVWAKDKDWDDPVPQPDQFPTKIWMWTDQVVVPDTDTWKMKGWRRQSVCVVVVQWDADPVRDTDGITMIDMDNGDPPVVCRRQLRVQADPVRKGAGRPVCCVVVVDRIHDDDPDDPDDDPDPPDPDDPPDPPDDDPDDDDDPPDDDDDDDDDDDDDDDD

Sequence (188 aa):
MFGVTGPGLEQSSQLLEEFLSLQMEILTELGLHFRVLDMPTQELGLPAYRKFDIEAWMPGRGRFGEVTSASNCTDFQSRRLHIMFQTEAGELQFAHTVNATACAVPRLLIALLESNQQKDGSVLVPPALQPYLGTDRITAPTHVPLQYIGPNQPRKPGLPGQPAATPRPGPWTPSPPLLHPCASESVT

pLDDT: mean 88.8, std 19.48, range [35.84, 98.88]

Radius of gyration: 31.67 Å; chains: 1; bounding box: 113×35×56 Å

Organism: Aotus nancymaae (NCBI:txid37293)